Protein AF-A0AAV1JFH7-F1 (afdb_monomer)

Structure (mmCIF, N/CA/C/O backbone):
data_AF-A0AAV1JFH7-F1
#
_entry.id   AF-A0AAV1JFH7-F1
#
loop_
_atom_site.group_PDB
_atom_site.id
_atom_site.type_symbol
_atom_site.label_atom_id
_atom_site.label_alt_id
_atom_site.label_comp_id
_atom_site.label_asym_id
_atom_site.label_entity_id
_atom_site.label_seq_id
_atom_site.pdbx_PDB_ins_code
_atom_site.Cartn_x
_atom_site.Cartn_y
_atom_site.Cartn_z
_atom_site.occupancy
_atom_site.B_iso_or_equiv
_atom_site.auth_seq_id
_atom_site.auth_comp_id
_atom_site.auth_asym_id
_atom_site.auth_atom_id
_atom_site.pdbx_PDB_model_num
ATOM 1 N N . MET A 1 1 ? 11.501 16.362 -55.129 1.00 43.88 1 MET A N 1
ATOM 2 C CA . MET A 1 1 ? 10.762 17.553 -55.607 1.00 43.88 1 MET A CA 1
ATOM 3 C C . MET A 1 1 ? 11.756 18.708 -55.530 1.00 43.88 1 MET A C 1
ATOM 5 O O . MET A 1 1 ? 12.106 19.072 -54.427 1.00 43.88 1 MET A O 1
ATOM 9 N N . SER A 1 2 ? 12.405 19.224 -56.565 1.00 44.47 2 SER A N 1
ATOM 10 C CA . SER A 1 2 ? 12.128 19.231 -57.994 1.00 44.47 2 SER A CA 1
ATOM 11 C C . SER A 1 2 ? 13.454 19.381 -58.742 1.00 44.47 2 SER A C 1
ATOM 13 O O . SER A 1 2 ? 14.332 20.128 -58.319 1.00 44.47 2 SER A O 1
ATOM 15 N N . LEU A 1 3 ? 13.577 18.649 -59.845 1.00 45.66 3 LEU A N 1
ATOM 16 C CA . LEU A 1 3 ? 14.619 18.827 -60.848 1.00 45.66 3 LEU A CA 1
ATOM 17 C C . LEU A 1 3 ? 14.472 20.209 -61.496 1.00 45.66 3 LEU A C 1
ATOM 19 O O . LEU A 1 3 ? 13.364 20.620 -61.850 1.00 45.66 3 LEU A O 1
ATOM 23 N N . LEU A 1 4 ? 15.601 20.892 -61.668 1.00 50.06 4 LEU A N 1
ATOM 24 C CA . LEU A 1 4 ? 15.733 22.087 -62.492 1.00 50.06 4 LEU A CA 1
ATOM 25 C C . LEU A 1 4 ? 15.467 21.717 -63.959 1.00 50.06 4 LEU A C 1
ATOM 27 O O . LEU A 1 4 ? 16.164 20.888 -64.542 1.00 50.06 4 LEU A O 1
ATOM 31 N N . ARG A 1 5 ? 14.432 22.339 -64.529 1.00 45.94 5 ARG A N 1
ATOM 32 C CA . ARG A 1 5 ? 14.169 22.434 -65.968 1.00 45.94 5 ARG A CA 1
ATOM 33 C C . ARG A 1 5 ? 14.734 23.756 -66.485 1.00 45.94 5 ARG A C 1
ATOM 35 O O . ARG A 1 5 ? 14.343 24.814 -66.004 1.00 45.94 5 ARG A O 1
ATOM 42 N N . SER A 1 6 ? 15.541 23.674 -67.530 1.00 43.78 6 SER A N 1
ATOM 43 C CA . SER A 1 6 ? 15.803 24.713 -68.532 1.00 43.78 6 SER A CA 1
ATOM 44 C C . SER A 1 6 ? 16.483 24.013 -69.714 1.00 43.78 6 SER A C 1
ATOM 46 O O . SER A 1 6 ? 17.222 23.059 -69.505 1.00 43.78 6 SER A O 1
ATOM 48 N N . SER A 1 7 ? 16.337 24.375 -70.982 1.00 42.50 7 SER A N 1
ATOM 49 C CA . SER A 1 7 ? 15.216 24.836 -71.809 1.00 42.50 7 SER A CA 1
ATOM 50 C C . SER A 1 7 ? 15.574 24.384 -73.250 1.00 42.50 7 SER A C 1
ATOM 52 O O . SER A 1 7 ? 16.747 24.099 -73.503 1.00 42.50 7 SER A O 1
ATOM 54 N N . PRO A 1 8 ? 14.617 24.266 -74.186 1.00 47.91 8 PRO A N 1
ATOM 55 C CA . PRO A 1 8 ? 14.816 23.600 -75.474 1.00 47.91 8 PRO A CA 1
ATOM 56 C C . PRO A 1 8 ? 15.167 24.559 -76.628 1.00 47.91 8 PRO A C 1
ATOM 58 O O . PRO A 1 8 ? 14.881 25.747 -76.549 1.00 47.91 8 PRO A O 1
ATOM 61 N N . ASN A 1 9 ? 15.703 23.964 -77.704 1.00 40.19 9 ASN A N 1
ATOM 62 C CA . ASN A 1 9 ? 15.574 24.311 -79.131 1.00 40.19 9 ASN A CA 1
ATOM 63 C C . ASN A 1 9 ? 15.734 25.781 -79.576 1.00 40.19 9 ASN A C 1
ATOM 65 O O . ASN A 1 9 ? 14.875 26.610 -79.315 1.00 40.19 9 ASN A O 1
ATOM 69 N N . GLU A 1 10 ? 16.694 26.050 -80.468 1.00 41.19 10 GLU A N 1
ATOM 70 C CA . GLU A 1 10 ? 16.399 26.037 -81.912 1.00 41.19 10 GLU A CA 1
ATOM 71 C C . GLU A 1 10 ? 17.663 26.129 -82.798 1.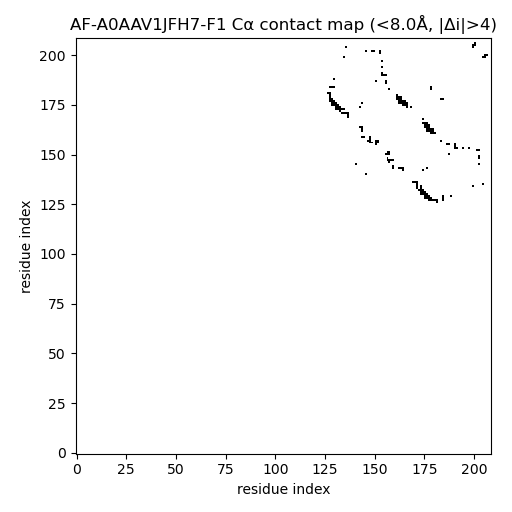00 41.19 10 GLU A C 1
ATOM 73 O O . GLU A 1 10 ? 18.706 26.614 -82.355 1.00 41.19 10 GLU A O 1
ATOM 78 N N . PRO A 1 11 ? 17.582 25.637 -84.051 1.00 49.41 11 PRO A N 1
ATOM 79 C CA . PRO A 1 11 ? 18.703 25.474 -84.967 1.00 49.41 11 PRO A CA 1
ATOM 80 C C . PRO A 1 11 ? 18.835 26.673 -85.911 1.00 49.41 11 PRO A C 1
ATOM 82 O O . PRO A 1 11 ? 17.837 27.217 -86.381 1.00 49.41 11 PRO A O 1
ATOM 85 N N . ARG A 1 12 ? 20.062 27.049 -86.290 1.00 40.78 12 ARG A N 1
ATOM 86 C CA . ARG A 1 12 ? 20.258 27.968 -87.416 1.00 40.78 12 ARG A CA 1
ATOM 87 C C . ARG A 1 12 ? 21.442 27.597 -88.300 1.00 40.78 12 ARG A C 1
ATOM 89 O O . ARG A 1 12 ? 22.591 27.619 -87.883 1.00 40.78 12 ARG A O 1
ATOM 96 N N . SER A 1 13 ? 21.073 27.422 -89.565 1.00 45.16 13 SER A N 1
ATOM 97 C CA . SER A 1 13 ? 21.799 27.850 -90.756 1.00 45.16 13 SER A CA 1
ATOM 98 C C . SER A 1 13 ? 22.892 26.930 -91.288 1.00 45.16 13 SER A C 1
ATOM 100 O O . SER A 1 13 ? 24.089 27.135 -91.122 1.00 45.16 13 SER A O 1
ATOM 102 N N . SER A 1 14 ? 22.398 25.970 -92.060 1.00 42.78 14 SER A N 1
ATOM 103 C CA . SER A 1 14 ? 23.009 25.395 -93.252 1.00 42.78 14 SER A CA 1
ATOM 104 C C . SER A 1 14 ? 23.608 26.429 -94.215 1.00 42.78 14 SER A C 1
ATOM 106 O O . SER A 1 14 ? 22.944 27.396 -94.589 1.00 42.78 14 SER A O 1
ATOM 108 N N . SER A 1 15 ? 24.785 26.116 -94.747 1.00 49.47 15 SER A N 1
ATOM 109 C CA . SER A 1 15 ? 25.219 26.534 -96.084 1.00 49.47 15 SER A CA 1
ATOM 110 C C . SER A 1 15 ? 26.015 25.391 -96.724 1.00 49.47 15 SER A C 1
ATOM 112 O O . SER A 1 15 ? 27.239 25.324 -96.658 1.00 49.47 15 SER A O 1
ATOM 114 N N . GLN A 1 16 ? 25.282 24.446 -97.320 1.00 56.22 16 GLN A N 1
ATOM 115 C CA . GLN A 1 16 ? 25.818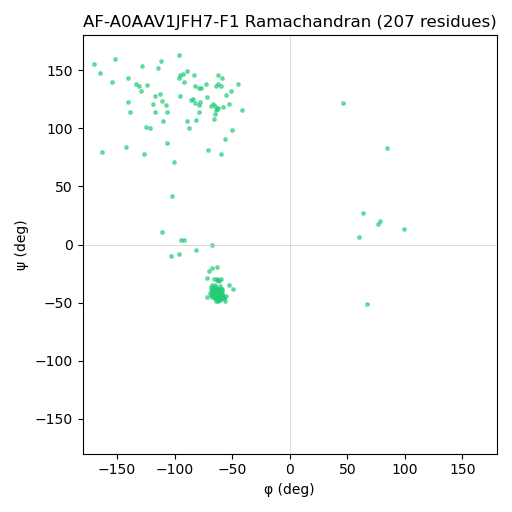 23.541 -98.336 1.00 56.22 16 GLN A CA 1
ATOM 116 C C . GLN A 1 16 ? 25.934 24.304 -99.663 1.00 56.22 16 GLN A C 1
ATOM 118 O O . GLN A 1 16 ? 24.965 24.956 -100.054 1.00 56.22 16 GLN A O 1
ATOM 123 N N . PRO A 1 17 ? 27.051 24.202 -100.397 1.00 58.47 17 PRO A N 1
ATOM 124 C CA . PRO A 1 17 ? 27.055 24.506 -101.818 1.00 58.47 17 PRO A CA 1
ATOM 125 C C . PRO A 1 17 ? 26.468 23.326 -102.611 1.00 58.47 17 PRO A C 1
ATOM 127 O O . PRO A 1 17 ? 26.966 22.201 -102.560 1.00 58.47 17 PRO A O 1
ATOM 130 N N . ASP A 1 18 ? 25.385 23.624 -103.324 1.00 44.72 18 ASP A N 1
ATOM 131 C CA . ASP A 1 18 ? 24.706 22.792 -104.317 1.00 44.72 18 ASP A CA 1
ATOM 132 C C . ASP A 1 18 ? 25.618 22.583 -105.544 1.00 44.72 18 ASP A C 1
ATOM 134 O O . ASP A 1 18 ? 26.065 23.541 -106.175 1.00 44.72 18 ASP A O 1
ATOM 138 N N . LEU A 1 19 ? 25.940 21.323 -105.855 1.00 54.69 19 LEU A N 1
ATOM 139 C CA . LEU A 1 19 ? 26.812 20.900 -106.963 1.00 54.69 19 LEU A CA 1
ATOM 140 C C . LEU A 1 19 ? 25.995 20.366 -108.152 1.00 54.69 19 LEU A C 1
ATOM 142 O O . LEU A 1 19 ? 26.350 19.365 -108.776 1.00 54.69 19 LEU A O 1
ATOM 146 N N . SER A 1 20 ? 24.894 21.032 -108.490 1.00 52.47 20 SER A N 1
ATOM 147 C CA . SER A 1 20 ? 24.079 20.717 -109.665 1.00 52.47 20 SER A CA 1
ATOM 148 C C . SER A 1 20 ? 24.362 21.673 -110.833 1.00 52.47 20 SER A C 1
ATOM 150 O O . SER A 1 20 ? 23.557 22.515 -111.206 1.00 52.47 20 SER A O 1
ATOM 152 N N . THR A 1 21 ? 25.534 21.546 -111.459 1.00 51.28 21 THR A N 1
ATOM 153 C CA . THR A 1 21 ? 25.728 21.880 -112.889 1.00 51.28 21 THR A CA 1
ATOM 154 C C . THR A 1 21 ? 27.021 21.249 -113.395 1.00 51.28 21 THR A C 1
ATOM 156 O O . THR A 1 21 ? 28.081 21.856 -113.521 1.00 51.28 21 THR A O 1
ATOM 159 N N . VAL A 1 22 ? 26.903 19.958 -113.689 1.00 45.12 22 VAL A N 1
ATOM 160 C CA . VAL A 1 22 ? 27.809 19.229 -114.569 1.00 45.12 22 VAL A CA 1
ATOM 161 C C . VAL A 1 22 ? 27.660 19.817 -115.972 1.00 45.12 22 VAL A C 1
ATOM 163 O O . VAL A 1 22 ? 26.627 19.643 -116.612 1.00 45.12 22 VAL A O 1
ATOM 166 N N . LEU A 1 23 ? 28.696 20.489 -116.470 1.00 42.44 23 LEU A N 1
ATOM 167 C CA . LEU A 1 23 ? 28.881 20.708 -117.903 1.00 42.44 23 LEU A CA 1
ATOM 168 C C . LEU A 1 23 ? 30.231 20.114 -118.300 1.00 42.44 23 LEU A C 1
ATOM 170 O O . LEU A 1 23 ? 31.302 20.662 -118.037 1.00 42.44 23 LEU A O 1
ATOM 174 N N . CYS A 1 24 ? 30.120 18.915 -118.872 1.0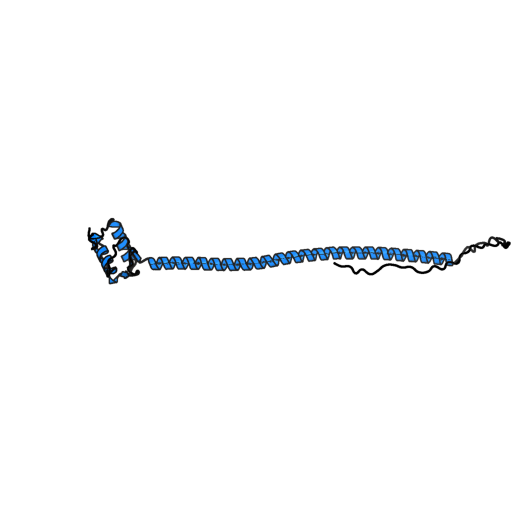0 45.28 24 CYS A N 1
ATOM 175 C CA . CYS A 1 24 ? 31.166 18.088 -119.445 1.00 45.28 24 CYS A CA 1
ATOM 176 C C . CYS A 1 24 ? 32.183 18.897 -120.255 1.00 45.28 24 CYS A C 1
ATOM 178 O O . CYS A 1 24 ? 31.885 19.386 -121.344 1.00 45.28 24 CYS A O 1
ATOM 180 N N . LYS A 1 25 ? 33.430 18.913 -119.781 1.00 48.34 25 LYS A N 1
ATOM 181 C CA . LYS A 1 25 ? 34.596 18.946 -120.663 1.00 48.34 25 LYS A CA 1
ATOM 182 C C . LYS A 1 25 ? 35.380 17.664 -120.436 1.00 48.34 25 LYS A C 1
ATOM 184 O O . LYS A 1 25 ? 35.888 17.421 -119.343 1.00 48.34 25 LYS A O 1
ATOM 189 N N . GLU A 1 26 ? 35.410 16.833 -121.473 1.00 51.12 26 GLU A N 1
ATOM 190 C CA . GLU A 1 26 ? 36.173 15.592 -121.555 1.00 51.12 26 GLU A CA 1
ATOM 191 C C . GLU A 1 26 ? 37.632 15.833 -121.166 1.00 51.12 26 GLU A C 1
ATOM 193 O O . GLU A 1 26 ? 38.462 16.270 -121.962 1.00 51.12 26 GLU A O 1
ATOM 198 N N . SER A 1 27 ? 37.962 15.516 -119.920 1.00 50.12 27 SER A N 1
ATOM 199 C CA . SER A 1 27 ? 39.345 15.324 -119.517 1.00 50.12 27 SER A CA 1
ATOM 200 C C . SER A 1 27 ? 39.674 13.864 -119.784 1.00 50.12 27 SER A C 1
ATOM 202 O O . SER A 1 27 ? 39.296 12.980 -119.018 1.00 50.12 27 SER A O 1
ATOM 204 N N . LYS A 1 28 ? 40.359 13.612 -120.904 1.00 53.81 28 LYS A N 1
ATOM 205 C CA . LYS A 1 28 ? 41.059 12.354 -121.195 1.00 53.81 28 LYS A CA 1
ATOM 206 C C . LYS A 1 28 ? 42.127 12.121 -120.120 1.00 53.81 28 LYS A C 1
ATOM 208 O O . LYS A 1 28 ? 43.309 12.374 -120.333 1.00 53.81 28 LYS A O 1
ATOM 213 N N . ILE A 1 29 ? 41.712 11.665 -118.942 1.00 50.62 29 ILE A N 1
ATOM 214 C CA . ILE A 1 29 ? 42.616 11.228 -117.884 1.00 50.62 29 ILE A CA 1
ATOM 215 C C . ILE A 1 29 ? 42.870 9.748 -118.118 1.00 50.62 29 ILE A C 1
ATOM 217 O O . ILE A 1 29 ? 42.022 8.889 -117.899 1.00 50.62 29 ILE A O 1
ATOM 221 N N . THR A 1 30 ? 44.070 9.463 -118.606 1.00 53.72 30 THR A N 1
ATOM 222 C CA . THR A 1 30 ? 44.586 8.102 -118.691 1.00 53.72 30 THR A CA 1
ATOM 223 C C . THR A 1 30 ? 44.690 7.540 -117.272 1.00 53.72 30 THR A C 1
ATOM 225 O O . THR A 1 30 ? 45.427 8.058 -116.431 1.00 53.72 30 THR A O 1
ATOM 228 N N . THR A 1 31 ? 43.945 6.478 -116.968 1.00 50.66 31 THR A N 1
ATOM 229 C CA . THR A 1 31 ? 44.136 5.712 -115.734 1.00 50.66 31 THR A CA 1
ATOM 230 C C . THR A 1 31 ? 45.447 4.941 -115.849 1.00 50.66 31 THR A C 1
ATOM 232 O O . THR A 1 31 ? 45.478 3.756 -116.185 1.00 50.66 31 THR A O 1
ATOM 235 N N . ARG A 1 32 ? 46.567 5.622 -115.589 1.00 49.84 32 ARG A N 1
ATOM 236 C CA . ARG A 1 32 ? 47.837 4.956 -115.307 1.00 49.84 32 ARG A CA 1
ATOM 237 C C . ARG A 1 32 ? 47.662 4.220 -113.983 1.00 49.84 32 ARG A C 1
ATOM 239 O O . ARG A 1 32 ? 47.596 4.839 -112.924 1.00 49.84 32 ARG A O 1
ATOM 246 N N . LYS A 1 33 ? 47.580 2.892 -114.064 1.00 51.12 33 LYS A N 1
ATOM 247 C CA . LYS A 1 33 ? 47.637 1.960 -112.935 1.00 51.12 33 LYS A CA 1
ATOM 248 C C . LYS A 1 33 ? 48.954 2.218 -112.186 1.00 51.12 33 LYS A C 1
ATOM 250 O O . LYS A 1 33 ? 50.000 1.690 -112.559 1.00 51.12 33 LYS A O 1
ATOM 255 N N . ARG A 1 34 ? 48.940 3.113 -111.191 1.00 51.38 34 ARG A N 1
ATOM 256 C CA . ARG A 1 34 ? 50.080 3.313 -110.290 1.00 51.38 34 ARG A CA 1
ATOM 257 C C . ARG A 1 34 ? 50.272 2.000 -109.539 1.00 51.38 34 ARG A C 1
ATOM 259 O O . ARG A 1 34 ? 49.373 1.563 -108.825 1.00 51.38 34 ARG A O 1
ATOM 266 N N . ARG A 1 35 ? 51.427 1.362 -109.745 1.00 53.25 35 ARG A N 1
ATOM 267 C CA . ARG A 1 35 ? 51.933 0.318 -108.849 1.00 53.25 35 ARG A CA 1
ATOM 268 C C . ARG A 1 35 ? 51.926 0.902 -107.436 1.00 53.25 35 ARG A C 1
ATOM 270 O O . ARG A 1 35 ? 52.533 1.948 -107.215 1.00 53.25 35 ARG A O 1
ATOM 277 N N . LEU A 1 36 ? 51.191 0.252 -106.538 1.00 52.78 36 LEU A N 1
ATOM 278 C CA . LEU A 1 36 ? 51.229 0.519 -105.106 1.00 52.78 36 LEU A CA 1
ATOM 279 C C . LEU A 1 36 ? 52.690 0.395 -104.636 1.00 52.78 36 LEU A C 1
ATOM 281 O O . LEU A 1 36 ? 53.315 -0.624 -104.931 1.00 52.78 36 LEU A O 1
ATOM 285 N N . PRO A 1 37 ? 53.251 1.380 -103.923 1.00 56.00 37 PRO A N 1
ATOM 286 C CA . PRO A 1 37 ? 54.358 1.114 -103.020 1.00 56.00 37 PRO A CA 1
ATOM 287 C C . PRO A 1 37 ? 53.791 0.280 -101.863 1.00 56.00 37 PRO A C 1
ATOM 289 O O . PRO A 1 37 ? 52.876 0.730 -101.172 1.00 56.00 37 PRO A O 1
ATOM 292 N N . ASP A 1 38 ? 54.295 -0.939 -101.672 1.00 55.69 38 ASP A N 1
ATOM 293 C CA . ASP A 1 38 ? 53.818 -1.881 -100.644 1.00 55.69 38 ASP A CA 1
ATOM 294 C C . ASP A 1 38 ? 54.115 -1.442 -99.195 1.00 55.69 38 ASP A C 1
ATOM 296 O O . ASP A 1 38 ? 53.678 -2.094 -98.252 1.00 55.69 38 ASP A O 1
ATOM 300 N N . HIS A 1 39 ? 54.763 -0.292 -98.990 1.00 57.94 39 HIS A N 1
ATOM 301 C CA . HIS A 1 39 ? 54.968 0.307 -97.674 1.00 57.94 39 HIS A CA 1
ATOM 302 C C . HIS A 1 39 ? 54.436 1.741 -97.640 1.00 57.94 39 HIS A C 1
ATOM 304 O O . HIS A 1 39 ? 55.058 2.674 -98.137 1.00 57.94 39 HIS A O 1
ATOM 310 N N . CYS A 1 40 ? 53.251 1.898 -97.053 1.00 58.94 40 CYS A N 1
ATOM 311 C CA . CYS A 1 40 ? 52.647 3.184 -96.724 1.00 58.94 40 CYS A CA 1
ATOM 312 C C . CYS A 1 40 ? 52.660 3.312 -95.196 1.00 58.94 40 CYS A C 1
ATOM 314 O O . CYS A 1 40 ? 51.881 2.626 -94.536 1.00 58.94 40 CYS A O 1
ATOM 316 N N . GLU A 1 41 ? 53.541 4.154 -94.644 1.00 63.88 41 GLU A N 1
ATOM 317 C CA . GLU A 1 41 ? 53.669 4.421 -93.195 1.00 63.88 41 GLU A CA 1
ATOM 318 C C . GLU A 1 41 ? 52.328 4.808 -92.553 1.00 63.88 41 GLU A C 1
ATOM 320 O O . GLU A 1 41 ? 51.994 4.335 -91.471 1.00 63.88 41 GLU A O 1
ATOM 325 N N . CYS A 1 42 ? 51.476 5.527 -93.289 1.00 73.00 42 CYS A N 1
ATOM 326 C CA . CYS A 1 42 ? 50.129 5.892 -92.847 1.00 73.00 42 CYS A CA 1
ATOM 327 C C . CYS A 1 42 ? 49.235 4.671 -92.533 1.00 73.00 42 CYS A C 1
ATOM 329 O O . CYS A 1 42 ? 48.379 4.742 -91.654 1.00 73.00 42 CYS A O 1
ATOM 331 N N . LYS A 1 43 ? 49.430 3.513 -93.189 1.00 78.12 43 LYS A N 1
ATOM 332 C CA . LYS A 1 43 ? 48.691 2.289 -92.820 1.00 78.12 43 LYS A CA 1
ATOM 333 C C . LYS A 1 43 ? 49.121 1.756 -91.454 1.00 78.12 43 LYS A C 1
ATOM 335 O O . LYS A 1 43 ? 48.270 1.245 -90.734 1.00 78.12 43 LYS A O 1
ATOM 340 N N . GLN A 1 44 ? 50.405 1.868 -91.119 1.00 82.69 44 GLN A N 1
ATOM 341 C CA . GLN A 1 44 ? 50.932 1.406 -89.839 1.00 82.69 44 GLN A CA 1
ATOM 342 C C . GLN A 1 44 ? 50.465 2.319 -88.699 1.00 82.69 44 GLN A C 1
ATOM 344 O O . GLN A 1 44 ? 49.907 1.824 -87.729 1.00 82.69 44 GLN A O 1
ATOM 349 N N . GLU A 1 45 ? 50.538 3.640 -88.875 1.00 87.12 45 GLU A N 1
ATOM 350 C CA . GLU A 1 45 ? 50.039 4.615 -87.890 1.00 87.12 45 GLU A CA 1
ATOM 351 C C . GLU A 1 45 ? 48.539 4.443 -87.591 1.00 87.12 45 GLU A C 1
ATOM 353 O O . GLU A 1 45 ? 48.104 4.523 -86.442 1.00 87.12 45 GLU A O 1
ATOM 358 N N . VAL A 1 46 ? 47.723 4.158 -88.614 1.00 85.81 46 VAL A N 1
ATOM 359 C CA . VAL A 1 46 ? 46.284 3.893 -88.434 1.00 85.81 46 VAL A CA 1
ATOM 360 C C . VAL A 1 46 ? 46.037 2.585 -87.674 1.00 85.81 46 VAL A C 1
ATOM 362 O O . VAL A 1 46 ? 45.071 2.501 -86.911 1.00 85.81 46 VAL A O 1
ATOM 365 N N . LEU A 1 47 ? 46.874 1.562 -87.864 1.00 87.31 47 LEU A N 1
ATOM 366 C CA . LEU A 1 47 ? 46.798 0.326 -87.080 1.00 87.31 47 LEU A CA 1
ATOM 367 C C . LEU A 1 47 ? 47.196 0.576 -85.623 1.00 87.31 47 LEU A C 1
ATOM 369 O O . LEU A 1 47 ? 46.478 0.135 -84.728 1.00 87.31 47 LEU A O 1
ATOM 373 N N . ASP A 1 48 ? 48.257 1.343 -85.386 1.00 89.69 48 ASP A N 1
ATOM 374 C CA . ASP A 1 48 ? 48.739 1.672 -84.043 1.00 89.69 48 ASP A CA 1
ATOM 375 C C . ASP A 1 48 ? 47.705 2.506 -83.264 1.00 89.69 48 ASP A C 1
ATOM 377 O O . ASP A 1 48 ? 47.394 2.199 -82.112 1.00 89.69 48 ASP A O 1
ATOM 381 N N . LEU A 1 49 ? 47.059 3.485 -83.910 1.00 91.19 49 LEU A N 1
ATOM 382 C CA . LEU A 1 49 ? 45.947 4.239 -83.317 1.00 91.19 49 LEU A CA 1
ATOM 383 C C . LEU A 1 49 ? 44.752 3.343 -82.973 1.00 91.19 49 LEU A C 1
ATOM 385 O O . LEU A 1 49 ? 44.128 3.514 -81.927 1.00 91.19 49 LEU A O 1
ATOM 389 N N . ARG A 1 50 ? 44.416 2.372 -83.831 1.00 90.81 50 ARG A N 1
ATOM 390 C CA . ARG A 1 50 ? 43.339 1.408 -83.544 1.00 90.81 50 ARG A CA 1
ATOM 391 C C . ARG A 1 50 ? 43.682 0.512 -82.359 1.00 90.81 50 ARG A C 1
ATOM 393 O O . ARG A 1 50 ? 42.794 0.211 -81.560 1.00 90.81 50 ARG A O 1
ATOM 400 N N . LEU A 1 51 ? 44.943 0.103 -82.237 1.00 92.19 51 LEU A N 1
ATOM 401 C CA . LEU A 1 51 ? 45.423 -0.653 -81.085 1.00 92.19 51 LEU A CA 1
ATOM 402 C C . LEU A 1 51 ? 45.323 0.180 -79.803 1.00 92.19 51 LEU A C 1
ATOM 404 O O . LEU A 1 51 ? 44.781 -0.317 -78.817 1.00 92.19 51 LEU A O 1
ATOM 408 N N . GLU A 1 52 ? 45.727 1.453 -79.824 1.00 94.25 52 GLU A N 1
ATOM 409 C CA . GLU A 1 52 ? 45.632 2.317 -78.640 1.00 94.25 52 GLU A CA 1
ATOM 410 C C . GLU A 1 52 ? 44.177 2.635 -78.265 1.00 94.25 52 GLU A C 1
ATOM 412 O O . GLU A 1 52 ? 43.827 2.582 -77.090 1.00 94.25 52 GLU A O 1
ATOM 417 N N . ILE A 1 53 ? 43.287 2.860 -79.241 1.00 93.75 53 ILE A N 1
ATOM 418 C CA . ILE A 1 53 ? 41.840 3.010 -78.989 1.00 93.75 53 ILE A CA 1
ATOM 419 C C . ILE A 1 53 ? 41.276 1.748 -78.331 1.00 93.75 53 ILE A C 1
ATOM 421 O O . ILE A 1 53 ? 40.508 1.840 -77.374 1.00 93.75 53 ILE A O 1
ATOM 425 N N . THR A 1 54 ? 41.678 0.567 -78.805 1.00 92.75 54 THR A N 1
ATOM 426 C CA . THR A 1 54 ? 41.256 -0.708 -78.209 1.00 92.75 54 THR A CA 1
ATOM 427 C C . THR A 1 54 ? 41.772 -0.824 -76.774 1.00 92.75 54 THR A C 1
ATOM 429 O O . THR A 1 54 ? 41.022 -1.198 -75.875 1.00 92.75 54 THR A O 1
ATOM 432 N N . ARG A 1 55 ? 43.027 -0.435 -76.531 1.00 95.00 55 ARG A N 1
ATOM 433 C CA . ARG A 1 55 ? 43.647 -0.418 -75.199 1.00 95.00 55 ARG A CA 1
ATOM 434 C C . ARG A 1 55 ? 42.962 0.563 -74.244 1.00 95.00 55 ARG A C 1
ATOM 436 O O . ARG A 1 55 ? 42.753 0.249 -73.078 1.00 95.00 55 ARG A O 1
ATOM 443 N N . MET A 1 56 ? 42.584 1.742 -74.727 1.00 94.50 56 MET A N 1
ATOM 444 C CA . MET A 1 56 ? 41.821 2.713 -73.945 1.00 94.50 56 MET A CA 1
ATOM 445 C C . MET A 1 56 ? 40.406 2.211 -73.650 1.00 94.50 56 MET A C 1
ATOM 447 O O . MET A 1 56 ? 39.930 2.377 -72.530 1.00 94.50 56 MET A O 1
ATOM 451 N N . SER A 1 57 ? 39.750 1.566 -74.620 1.00 94.25 57 SER A N 1
ATOM 452 C CA . SER A 1 57 ? 38.416 0.984 -74.434 1.00 94.25 57 SER A CA 1
ATOM 453 C C . SER A 1 57 ? 38.420 -0.073 -73.332 1.00 94.25 57 SER A C 1
ATOM 455 O O . SER A 1 57 ? 37.577 -0.029 -72.440 1.00 94.25 57 SER A O 1
ATOM 457 N N . THR A 1 58 ? 39.414 -0.967 -73.322 1.00 94.44 58 THR A N 1
ATOM 458 C CA . THR A 1 58 ? 39.519 -2.000 -72.280 1.00 94.44 58 THR A CA 1
ATOM 459 C C . THR A 1 58 ? 39.813 -1.410 -70.901 1.00 94.44 58 THR A C 1
ATOM 461 O O . THR A 1 58 ? 39.241 -1.862 -69.911 1.00 94.44 58 THR A O 1
ATOM 464 N N . LEU A 1 59 ? 40.642 -0.364 -70.810 1.00 95.69 59 LEU A N 1
ATOM 465 C CA . LEU A 1 59 ? 40.876 0.351 -69.549 1.00 95.69 59 LEU A CA 1
ATOM 466 C C . LEU A 1 59 ? 39.607 1.038 -69.026 1.00 95.69 59 LEU A C 1
ATOM 468 O O . LEU A 1 59 ? 39.346 1.003 -67.824 1.00 95.69 59 LEU A O 1
ATOM 472 N N . LEU A 1 60 ? 38.799 1.635 -69.908 1.00 95.06 60 LEU A N 1
ATOM 473 C CA . LEU A 1 60 ? 37.520 2.241 -69.529 1.00 95.06 60 LEU A CA 1
ATOM 474 C C . LEU A 1 60 ? 36.518 1.190 -69.045 1.00 95.06 60 LEU A C 1
ATOM 476 O O . LEU A 1 60 ? 35.860 1.403 -68.029 1.00 95.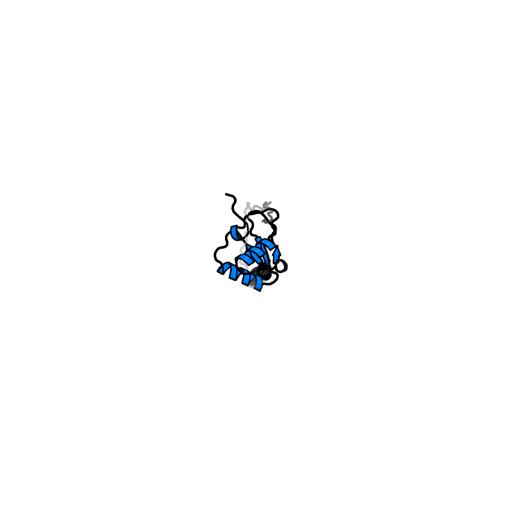06 60 LEU A O 1
ATOM 480 N N . GLU A 1 61 ? 36.435 0.042 -69.716 1.00 94.75 61 GLU A N 1
ATOM 481 C CA . GLU A 1 61 ? 35.593 -1.078 -69.285 1.00 94.75 61 GLU A CA 1
ATOM 482 C C . GLU A 1 61 ? 36.002 -1.594 -67.899 1.00 94.75 61 GLU A C 1
ATOM 484 O O . GLU A 1 61 ? 35.150 -1.769 -67.025 1.00 94.75 61 GLU A O 1
ATOM 489 N N . GLN A 1 62 ? 37.305 -1.761 -67.658 1.00 95.25 62 GLN A N 1
ATOM 490 C CA . GLN A 1 62 ? 37.834 -2.160 -66.351 1.00 95.25 62 GLN A CA 1
ATOM 491 C C . GLN A 1 62 ? 37.556 -1.111 -65.269 1.00 95.25 62 GLN A C 1
ATOM 493 O O . GLN A 1 62 ? 37.181 -1.462 -64.146 1.00 95.25 62 GLN A O 1
ATOM 498 N N . PHE A 1 63 ? 37.701 0.175 -65.595 1.00 96.44 63 PHE A N 1
ATOM 499 C CA . PHE A 1 63 ? 37.406 1.264 -64.670 1.00 96.44 63 PHE A CA 1
ATOM 500 C C . PHE A 1 63 ? 35.923 1.290 -64.288 1.00 96.44 63 PHE A C 1
ATOM 502 O O . PHE A 1 63 ? 35.603 1.376 -63.105 1.00 96.44 63 PHE A O 1
ATOM 509 N N . ILE A 1 64 ? 35.020 1.151 -65.265 1.00 95.50 64 ILE A N 1
ATOM 510 C CA . ILE A 1 64 ? 33.570 1.088 -65.033 1.00 95.50 64 ILE A CA 1
ATOM 511 C C . ILE A 1 64 ? 33.217 -0.128 -64.172 1.00 95.50 64 ILE A C 1
ATOM 513 O O . ILE A 1 64 ? 32.445 0.004 -63.222 1.00 95.50 64 ILE A O 1
ATOM 517 N N . ALA A 1 65 ? 33.795 -1.297 -64.464 1.00 94.94 65 ALA A N 1
ATOM 518 C CA . ALA A 1 65 ? 33.570 -2.508 -63.678 1.00 94.94 65 ALA A CA 1
ATOM 519 C C . ALA A 1 65 ? 34.027 -2.334 -62.220 1.00 94.94 65 ALA A C 1
ATOM 521 O O . ALA A 1 65 ? 33.284 -2.663 -61.294 1.00 94.94 65 ALA A O 1
ATOM 522 N N . THR A 1 66 ? 35.206 -1.743 -62.015 1.00 95.69 66 THR A N 1
ATOM 523 C CA . THR A 1 66 ? 35.751 -1.467 -60.679 1.00 95.69 66 THR A CA 1
ATOM 524 C C . THR A 1 66 ? 34.891 -0.450 -59.926 1.00 95.69 66 THR A C 1
ATOM 526 O O . THR A 1 66 ? 34.533 -0.687 -58.776 1.00 95.69 66 THR A O 1
ATOM 529 N N . GLN A 1 67 ? 34.494 0.646 -60.582 1.00 94.69 67 GLN A N 1
ATOM 530 C CA . GLN A 1 67 ? 33.593 1.659 -60.020 1.00 94.69 67 GLN A CA 1
ATOM 531 C C . GLN A 1 67 ? 32.251 1.060 -59.594 1.00 94.69 67 GLN A C 1
ATOM 533 O O . GLN A 1 67 ? 31.763 1.328 -58.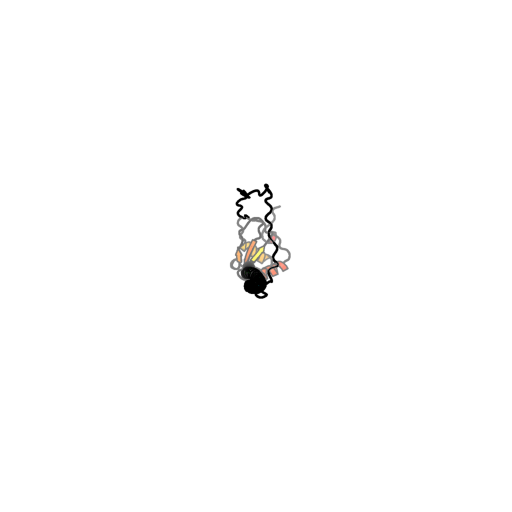494 1.00 94.69 67 GLN A O 1
ATOM 538 N N . LYS A 1 68 ? 31.667 0.204 -60.438 1.00 95.50 68 LYS A N 1
ATOM 539 C CA . LYS A 1 68 ? 30.419 -0.491 -60.120 1.00 95.50 68 LYS A CA 1
ATOM 540 C C . LYS A 1 68 ? 30.577 -1.366 -58.879 1.00 95.50 68 LYS A C 1
ATOM 542 O O . LYS A 1 68 ? 29.777 -1.254 -57.960 1.00 95.50 68 LYS A O 1
ATOM 547 N N . GLN A 1 69 ? 31.649 -2.153 -58.808 1.00 95.88 69 GLN A N 1
ATOM 548 C CA . GLN A 1 69 ? 31.937 -2.974 -57.633 1.00 95.88 69 GLN A CA 1
ATOM 549 C C . GLN A 1 69 ? 32.111 -2.121 -56.368 1.00 95.88 69 GLN A C 1
ATOM 551 O O . GLN A 1 69 ? 31.577 -2.467 -55.315 1.00 95.88 69 GLN A O 1
ATOM 556 N N . THR A 1 70 ? 32.822 -0.992 -56.448 1.00 94.69 70 THR A N 1
ATOM 557 C CA . THR A 1 70 ? 32.961 -0.082 -55.301 1.00 94.69 70 THR A CA 1
ATOM 558 C C . THR A 1 70 ? 31.629 0.525 -54.877 1.00 94.69 70 THR A C 1
ATOM 560 O O . THR A 1 70 ? 31.365 0.620 -53.680 1.00 94.69 70 THR A O 1
ATOM 563 N N . MET A 1 71 ? 30.766 0.873 -55.833 1.00 95.19 71 MET A N 1
ATOM 564 C CA . MET A 1 71 ? 29.434 1.403 -55.553 1.00 95.19 71 MET A CA 1
ATOM 565 C C . MET A 1 71 ? 28.538 0.351 -54.890 1.00 95.19 71 MET A C 1
ATOM 567 O O . MET A 1 71 ? 27.885 0.666 -53.900 1.00 95.19 71 MET A O 1
ATOM 571 N N . ASP A 1 72 ? 28.575 -0.901 -55.351 1.00 95.56 72 ASP A N 1
ATOM 572 C CA . ASP A 1 72 ? 27.819 -2.008 -54.750 1.00 95.56 72 ASP A CA 1
ATOM 573 C C . ASP A 1 72 ? 28.279 -2.284 -53.305 1.00 95.56 72 ASP A C 1
ATOM 575 O O . ASP A 1 72 ? 27.461 -2.439 -52.396 1.00 95.56 72 ASP A O 1
ATOM 579 N N . MET A 1 73 ? 29.594 -2.269 -53.048 1.00 95.56 73 MET A N 1
ATOM 580 C CA . MET A 1 73 ? 30.135 -2.403 -51.687 1.00 95.56 73 MET A CA 1
ATOM 581 C C . MET A 1 73 ? 29.711 -1.244 -50.777 1.00 95.56 73 MET A C 1
ATOM 583 O O . MET A 1 73 ? 29.348 -1.467 -49.617 1.00 95.56 73 MET A O 1
ATOM 587 N N . MET A 1 74 ? 29.727 -0.012 -51.296 1.00 96.06 74 MET A N 1
ATOM 588 C CA . MET A 1 74 ? 29.246 1.160 -50.566 1.00 96.06 74 MET A CA 1
ATOM 589 C C . MET A 1 74 ? 27.752 1.061 -50.259 1.00 96.06 74 MET A C 1
ATOM 591 O O . MET A 1 74 ? 27.351 1.338 -49.132 1.00 96.06 74 MET A O 1
ATOM 595 N N . GLN A 1 75 ? 26.935 0.638 -51.224 1.00 95.56 75 GLN A N 1
ATOM 596 C CA . GLN A 1 75 ? 25.493 0.461 -51.057 1.00 95.56 75 GLN A CA 1
ATOM 597 C C . GLN A 1 75 ? 25.188 -0.517 -49.913 1.00 95.56 75 GLN A C 1
ATOM 599 O O . GLN A 1 75 ? 24.368 -0.217 -49.044 1.00 95.56 75 GLN A O 1
ATOM 604 N N . ASN A 1 76 ? 25.896 -1.648 -49.876 1.00 95.19 76 ASN A N 1
ATOM 605 C CA . ASN A 1 76 ? 25.749 -2.648 -48.819 1.00 95.19 76 ASN A CA 1
ATOM 606 C C . ASN A 1 76 ? 26.168 -2.089 -47.454 1.00 95.19 76 ASN A C 1
ATOM 608 O O . ASN A 1 76 ? 25.413 -2.186 -46.492 1.00 95.19 76 ASN A O 1
ATOM 612 N N . SER A 1 77 ? 27.313 -1.402 -47.387 1.00 96.69 77 SER A N 1
ATOM 613 C CA . SER A 1 77 ? 27.792 -0.784 -46.142 1.00 96.69 77 SER A CA 1
ATOM 614 C C . SER A 1 77 ? 26.821 0.278 -45.606 1.00 96.69 77 SER A C 1
ATOM 616 O O . SER A 1 77 ? 26.585 0.357 -44.403 1.00 96.69 77 SER A O 1
ATOM 618 N N . ILE A 1 78 ?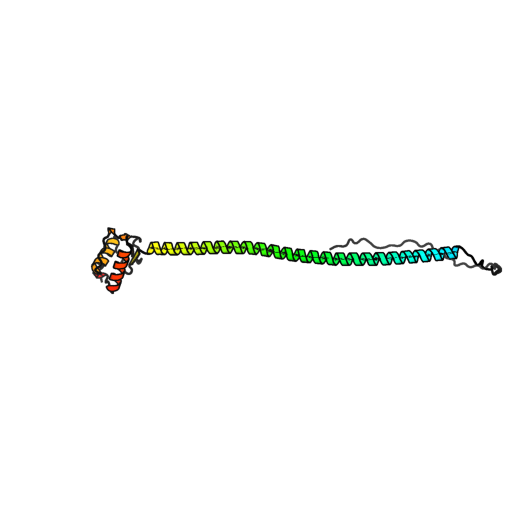 26.220 1.083 -46.489 1.00 95.50 78 ILE A N 1
ATOM 619 C CA . ILE A 1 78 ? 25.197 2.072 -46.115 1.00 95.50 78 ILE A CA 1
ATOM 620 C C . ILE A 1 78 ? 23.948 1.374 -45.566 1.00 95.50 78 ILE A C 1
ATOM 622 O O . ILE A 1 78 ? 23.390 1.823 -44.564 1.00 95.50 78 ILE A O 1
ATOM 626 N N . SER A 1 79 ? 23.520 0.276 -46.193 1.00 95.75 79 SER A N 1
ATOM 627 C CA . SER A 1 79 ? 22.392 -0.527 -45.713 1.00 95.75 79 SER A CA 1
ATOM 628 C C . SER A 1 79 ? 22.659 -1.093 -44.315 1.00 95.75 79 SER A C 1
ATOM 630 O O . SER A 1 79 ? 21.801 -0.995 -43.438 1.00 95.75 79 SER A O 1
ATOM 632 N N . ASP A 1 80 ? 23.858 -1.624 -44.074 1.00 95.56 80 ASP A N 1
ATOM 633 C CA . ASP A 1 80 ? 24.239 -2.178 -42.772 1.00 95.56 80 ASP A CA 1
ATOM 634 C C . ASP A 1 80 ? 24.258 -1.103 -41.678 1.00 95.56 80 ASP A C 1
ATOM 636 O O . ASP A 1 80 ? 23.700 -1.305 -40.598 1.00 95.56 80 ASP A O 1
ATOM 640 N N . ILE A 1 81 ? 24.816 0.076 -41.977 1.00 95.62 81 ILE A N 1
ATOM 641 C CA . ILE A 1 81 ? 24.806 1.227 -41.060 1.00 95.62 81 ILE A CA 1
ATOM 642 C C . ILE A 1 81 ? 23.372 1.676 -40.764 1.00 95.62 81 ILE A C 1
ATOM 644 O O . ILE A 1 81 ? 23.043 1.963 -39.613 1.00 95.62 81 ILE A O 1
ATOM 648 N N . SER A 1 82 ? 22.507 1.730 -41.781 1.00 95.25 82 SER A N 1
ATOM 649 C CA . SER A 1 82 ? 21.099 2.100 -41.606 1.00 95.25 82 SER A CA 1
ATOM 650 C C . SER A 1 82 ? 20.370 1.127 -40.674 1.00 95.25 82 SER A C 1
ATOM 652 O O . SER A 1 82 ? 19.601 1.553 -39.808 1.00 95.25 82 SER A O 1
ATOM 654 N N . ASN A 1 83 ? 20.633 -0.172 -40.817 1.00 94.25 83 ASN A N 1
ATOM 655 C CA . ASN A 1 83 ? 20.052 -1.206 -39.966 1.00 94.25 83 ASN A CA 1
ATOM 656 C C . ASN A 1 83 ? 20.576 -1.123 -38.523 1.00 94.25 83 ASN A C 1
ATOM 658 O O . ASN A 1 83 ? 19.783 -1.171 -37.581 1.00 94.25 83 ASN A O 1
ATOM 662 N N . ASP A 1 84 ? 21.887 -0.945 -38.328 1.00 94.75 84 ASP A N 1
ATOM 663 C CA . ASP A 1 84 ? 22.480 -0.776 -36.992 1.00 94.75 84 ASP A CA 1
ATOM 664 C C . ASP A 1 84 ? 21.936 0.475 -36.286 1.00 94.75 84 ASP A C 1
ATOM 666 O O . ASP A 1 84 ? 21.574 0.423 -35.109 1.00 94.75 84 ASP A O 1
ATOM 670 N N . LEU A 1 85 ? 21.797 1.590 -37.012 1.00 92.38 85 LEU A N 1
ATOM 671 C CA . LEU A 1 85 ? 21.241 2.827 -36.466 1.00 92.38 85 LEU A CA 1
ATOM 672 C C . LEU A 1 85 ? 19.783 2.647 -36.020 1.00 92.38 85 LEU A C 1
ATOM 674 O O . LEU A 1 85 ? 19.424 3.086 -34.926 1.00 92.38 85 LEU A O 1
ATOM 678 N N . SER A 1 86 ? 18.963 1.962 -36.823 1.00 92.38 86 SER A N 1
ATOM 679 C CA . SER A 1 86 ? 17.574 1.656 -36.466 1.00 92.38 86 SER A CA 1
ATOM 680 C C . SER A 1 86 ? 17.493 0.783 -35.209 1.00 92.38 86 SER A C 1
ATOM 682 O O . SER A 1 86 ? 16.773 1.122 -34.268 1.00 92.38 86 SER A O 1
ATOM 684 N N . ASN A 1 87 ? 18.304 -0.274 -35.131 1.00 91.06 87 ASN A N 1
ATOM 685 C CA . ASN A 1 87 ? 18.343 -1.167 -33.972 1.00 91.06 87 ASN A CA 1
ATOM 686 C C . ASN A 1 87 ? 18.813 -0.452 -32.695 1.00 91.06 87 ASN A C 1
ATOM 688 O O . ASN A 1 87 ? 18.243 -0.645 -31.614 1.00 91.06 87 ASN A O 1
ATOM 692 N N . LYS A 1 88 ? 19.834 0.406 -32.800 1.00 88.00 88 LYS A N 1
ATOM 693 C CA . LYS A 1 88 ? 20.321 1.221 -31.678 1.00 88.00 88 LYS A CA 1
ATOM 694 C C . LYS A 1 88 ? 19.273 2.214 -31.198 1.00 88.00 88 LYS A C 1
ATOM 696 O O . LYS A 1 88 ? 19.114 2.379 -29.989 1.00 88.00 88 LYS A O 1
ATOM 701 N N . GLN A 1 89 ? 18.528 2.829 -32.114 1.00 88.69 89 GLN A N 1
ATOM 702 C CA . GLN A 1 89 ? 17.435 3.729 -31.760 1.00 88.69 89 GLN A CA 1
ATOM 703 C C . GLN A 1 89 ? 16.337 2.993 -30.980 1.00 88.69 89 GLN A C 1
ATOM 705 O O . GLN A 1 89 ? 15.943 3.462 -29.912 1.00 88.69 89 GLN A O 1
ATOM 710 N N . SER A 1 90 ? 15.915 1.810 -31.439 1.00 87.19 90 SER A N 1
ATOM 711 C CA . SER A 1 90 ? 14.952 0.967 -30.713 1.00 87.19 90 SER A CA 1
ATOM 712 C C . SER A 1 90 ? 15.475 0.515 -29.346 1.00 87.19 90 SER A C 1
ATOM 714 O O . SER A 1 90 ? 14.738 0.486 -28.363 1.00 87.19 90 SER A O 1
ATOM 716 N N . THR A 1 91 ? 16.766 0.201 -29.244 1.00 87.94 91 THR A N 1
ATOM 717 C CA . THR A 1 91 ? 17.382 -0.175 -27.962 1.00 87.94 91 THR A CA 1
ATOM 718 C C . THR A 1 91 ? 17.377 1.003 -26.985 1.00 87.94 91 THR A C 1
ATOM 720 O O . THR A 1 91 ? 17.035 0.840 -25.815 1.00 87.94 91 THR A O 1
ATOM 723 N N . SER A 1 92 ? 17.687 2.212 -27.461 1.00 89.56 92 SER A N 1
ATOM 724 C CA . SER A 1 92 ? 17.671 3.423 -26.638 1.00 89.56 92 SER A CA 1
ATOM 725 C C . SER A 1 92 ? 16.281 3.732 -26.079 1.00 89.56 92 SER A C 1
ATOM 727 O O . SER A 1 92 ? 16.177 4.144 -24.924 1.00 89.56 92 SER A O 1
ATOM 729 N N . THR A 1 93 ? 15.214 3.539 -26.861 1.00 89.25 93 THR A N 1
ATOM 730 C CA . THR A 1 93 ? 13.841 3.759 -26.377 1.00 89.25 93 THR A CA 1
ATOM 731 C C . THR A 1 93 ? 13.456 2.743 -25.305 1.00 89.25 93 THR A C 1
ATOM 733 O O . THR A 1 93 ? 12.917 3.131 -24.272 1.00 89.25 93 THR A O 1
ATOM 736 N N . LEU A 1 94 ? 13.821 1.469 -25.486 1.00 90.88 94 LEU A N 1
ATOM 737 C CA . LEU A 1 94 ? 13.563 0.416 -24.497 1.00 90.88 94 LEU A CA 1
ATOM 738 C C . LEU A 1 94 ? 14.288 0.666 -23.167 1.00 90.88 94 LEU A C 1
ATOM 740 O O . LEU A 1 94 ? 13.711 0.450 -22.103 1.00 90.88 94 LEU A O 1
ATOM 744 N N . VAL A 1 95 ? 15.530 1.161 -23.204 1.00 92.94 95 VAL A N 1
ATOM 745 C CA . VAL A 1 95 ? 16.289 1.505 -21.987 1.00 92.94 95 VAL A CA 1
ATOM 746 C C . VAL A 1 95 ? 15.610 2.636 -21.209 1.00 92.94 95 VAL A C 1
ATOM 748 O O . VAL A 1 95 ? 15.521 2.577 -19.980 1.00 92.94 95 VAL A O 1
ATOM 751 N N . LEU A 1 96 ? 15.091 3.652 -21.905 1.00 91.62 96 LEU A N 1
ATOM 752 C CA . LEU A 1 96 ? 14.348 4.742 -21.267 1.00 91.62 96 LEU A CA 1
ATOM 753 C C . LEU A 1 96 ? 13.045 4.238 -20.634 1.00 91.62 96 LEU A C 1
ATOM 755 O O . LEU A 1 96 ? 12.773 4.543 -19.471 1.00 91.62 96 LEU A O 1
ATOM 759 N N . GLU A 1 97 ? 12.272 3.425 -21.357 1.00 93.12 97 GLU A N 1
ATOM 760 C CA . GLU A 1 97 ? 11.044 2.813 -20.834 1.00 93.12 97 GLU A CA 1
ATOM 761 C C . GLU A 1 97 ? 11.320 1.941 -19.604 1.00 93.12 97 GLU A C 1
ATOM 763 O O . GLU A 1 97 ? 10.606 2.033 -18.602 1.00 93.12 97 GLU A O 1
ATOM 768 N N . GLN A 1 98 ? 12.396 1.151 -19.628 1.00 93.50 98 GLN A N 1
ATOM 769 C CA . GLN A 1 98 ? 12.813 0.335 -18.490 1.00 93.50 98 GLN A CA 1
ATOM 770 C C . GLN A 1 98 ? 13.118 1.191 -17.252 1.00 93.50 98 GLN A C 1
ATOM 772 O O . GLN A 1 98 ? 12.697 0.839 -16.147 1.00 93.50 98 GLN A O 1
ATOM 777 N N . GLY A 1 99 ? 13.799 2.329 -17.421 1.00 93.75 99 GLY A N 1
ATOM 778 C CA . GLY A 1 99 ? 14.083 3.264 -16.327 1.00 93.75 99 GLY A CA 1
ATOM 779 C C . GLY A 1 99 ? 12.816 3.871 -15.713 1.00 93.75 99 GLY A C 1
ATOM 780 O O . GLY A 1 99 ? 12.685 3.957 -14.485 1.00 93.75 99 GLY A O 1
ATOM 781 N N . VAL A 1 100 ? 11.842 4.229 -16.556 1.00 95.25 100 VAL A N 1
ATOM 782 C CA . VAL A 1 100 ? 10.533 4.727 -16.106 1.00 95.25 100 VAL A CA 1
ATOM 783 C C . VAL A 1 100 ? 9.780 3.646 -15.328 1.00 95.25 100 VAL A C 1
ATOM 785 O O . VAL A 1 100 ? 9.328 3.900 -14.210 1.00 95.25 100 VAL A O 1
ATOM 788 N N . LEU A 1 101 ? 9.698 2.423 -15.860 1.00 95.38 101 LEU A N 1
ATOM 789 C CA . LEU A 1 101 ? 9.027 1.302 -15.194 1.00 95.38 101 LEU A CA 1
ATOM 790 C C . LEU A 1 101 ? 9.678 0.957 -13.851 1.00 95.38 101 LEU A C 1
ATOM 792 O O . LEU A 1 101 ? 8.980 0.709 -12.866 1.00 95.38 101 LEU A O 1
ATOM 796 N N . GLN A 1 102 ? 11.009 0.981 -13.773 1.00 95.75 102 GLN A N 1
ATOM 797 C CA . GLN A 1 102 ? 11.726 0.727 -12.526 1.00 95.75 102 GLN A CA 1
ATOM 798 C C . GLN A 1 102 ? 11.398 1.784 -11.464 1.00 95.75 102 GLN A C 1
ATOM 800 O O . GLN A 1 102 ? 11.151 1.436 -10.306 1.00 95.75 102 GLN A O 1
ATOM 805 N N . THR A 1 103 ? 11.319 3.054 -11.864 1.00 95.19 103 THR A N 1
ATOM 806 C CA . THR A 1 103 ? 10.923 4.158 -10.977 1.00 95.19 103 THR A CA 1
ATOM 807 C C . THR A 1 103 ? 9.490 3.970 -10.473 1.00 95.19 103 THR A C 1
ATOM 809 O O . THR A 1 103 ? 9.255 3.981 -9.262 1.00 95.19 103 THR A O 1
ATOM 812 N N . GLN A 1 104 ? 8.548 3.675 -11.374 1.00 96.06 104 GLN A N 1
ATOM 813 C CA . GLN A 1 104 ? 7.147 3.415 -11.024 1.00 96.06 104 GLN A CA 1
ATOM 814 C C . GLN A 1 104 ? 6.988 2.220 -10.071 1.00 96.06 104 GLN A C 1
ATOM 816 O O . GLN A 1 104 ? 6.172 2.258 -9.149 1.00 96.06 104 GLN A O 1
ATOM 821 N N . LEU A 1 105 ? 7.773 1.151 -10.248 1.00 95.81 105 LEU A N 1
ATOM 822 C CA . LEU A 1 105 ? 7.754 -0.004 -9.347 1.00 95.81 105 LEU A CA 1
ATOM 823 C C . LEU A 1 105 ? 8.248 0.352 -7.942 1.00 95.81 105 LEU A C 1
ATOM 825 O O . LEU A 1 105 ? 7.669 -0.108 -6.954 1.00 95.81 105 LEU A O 1
ATOM 829 N N . VAL A 1 106 ? 9.301 1.165 -7.835 1.00 96.88 106 VAL A N 1
ATOM 830 C CA . VAL A 1 106 ? 9.815 1.636 -6.542 1.00 96.88 106 VAL A CA 1
ATOM 831 C C . VAL A 1 106 ? 8.776 2.501 -5.831 1.00 96.88 106 VAL A C 1
ATOM 833 O O . VAL A 1 106 ? 8.524 2.292 -4.643 1.00 96.88 106 VAL A O 1
ATOM 836 N N . GLU A 1 107 ? 8.134 3.428 -6.539 1.00 96.38 107 GLU A N 1
ATOM 837 C CA . GLU A 1 107 ? 7.063 4.260 -5.982 1.00 96.38 107 GLU A CA 1
ATOM 838 C C . GLU A 1 107 ? 5.854 3.431 -5.552 1.00 96.38 107 GLU A C 1
ATOM 840 O O . GLU A 1 107 ? 5.379 3.575 -4.425 1.00 96.38 107 GLU A O 1
ATOM 845 N N . ARG A 1 108 ? 5.409 2.481 -6.383 1.00 95.94 108 ARG A N 1
ATOM 846 C CA . ARG A 1 108 ? 4.299 1.582 -6.039 1.00 95.94 108 ARG A CA 1
ATOM 847 C C . ARG A 1 108 ? 4.595 0.782 -4.768 1.00 95.94 108 ARG A C 1
ATOM 849 O O . ARG A 1 108 ? 3.722 0.655 -3.911 1.00 95.94 108 ARG A O 1
ATOM 856 N N . ARG A 1 109 ? 5.821 0.269 -4.609 1.00 96.19 109 ARG A N 1
ATOM 857 C CA . ARG A 1 109 ? 6.238 -0.434 -3.381 1.00 96.19 109 ARG A CA 1
ATOM 858 C C . ARG A 1 109 ? 6.210 0.484 -2.161 1.00 96.19 109 ARG A C 1
ATOM 860 O O . ARG A 1 109 ? 5.738 0.064 -1.108 1.00 96.19 109 ARG A O 1
ATOM 867 N N . LYS A 1 110 ? 6.683 1.728 -2.294 1.00 97.06 110 LYS A N 1
ATOM 868 C CA . LYS A 1 110 ? 6.623 2.723 -1.211 1.00 97.06 110 LYS A CA 1
ATOM 869 C C . LYS A 1 110 ? 5.179 3.019 -0.811 1.00 97.06 110 LYS A C 1
ATOM 871 O O . LYS A 1 110 ? 4.882 2.984 0.378 1.00 97.06 110 LYS A O 1
ATOM 876 N N . ASN A 1 111 ? 4.289 3.234 -1.777 1.00 96.25 111 ASN A N 1
ATOM 877 C CA . ASN A 1 111 ? 2.876 3.500 -1.507 1.00 96.25 111 ASN A CA 1
ATOM 878 C C . ASN A 1 111 ? 2.208 2.318 -0.803 1.00 96.25 111 ASN A C 1
ATOM 880 O O . ASN A 1 111 ? 1.619 2.502 0.255 1.00 96.25 111 ASN A O 1
ATOM 884 N N . SER A 1 112 ? 2.404 1.096 -1.305 1.00 96.94 112 SER A N 1
ATOM 885 C CA . SER A 1 112 ? 1.874 -0.116 -0.666 1.00 96.94 112 SER A CA 1
ATOM 886 C C . SER A 1 112 ? 2.380 -0.293 0.777 1.00 96.94 112 SER A C 1
ATOM 888 O O . SER A 1 112 ? 1.624 -0.665 1.680 1.00 96.94 112 SER A O 1
ATOM 890 N N . HIS A 1 113 ? 3.650 0.032 1.033 1.00 96.50 113 HIS A N 1
ATOM 891 C CA . HIS A 1 113 ? 4.217 0.018 2.384 1.00 96.50 113 HIS A CA 1
ATOM 892 C C . HIS A 1 113 ? 3.594 1.079 3.297 1.00 96.50 113 HIS A C 1
ATOM 894 O O . HIS A 1 113 ? 3.295 0.802 4.459 1.00 96.50 113 HIS A O 1
ATOM 900 N N . LEU A 1 114 ? 3.380 2.293 2.784 1.00 96.94 114 LEU A N 1
ATOM 901 C CA . LEU A 1 114 ? 2.733 3.377 3.526 1.00 96.94 114 LEU A CA 1
ATOM 902 C C . LEU A 1 114 ? 1.270 3.055 3.838 1.00 96.94 114 LEU A C 1
ATOM 904 O O . LEU A 1 114 ? 0.845 3.250 4.973 1.00 96.94 114 LEU A O 1
ATOM 908 N N . GLU A 1 115 ? 0.528 2.496 2.885 1.00 97.56 115 GLU A N 1
ATOM 909 C CA . GLU A 1 115 ? -0.844 2.021 3.090 1.00 97.56 115 GLU A CA 1
ATOM 910 C C . GLU A 1 115 ? -0.907 0.956 4.187 1.00 97.56 115 GLU A C 1
ATOM 912 O O . GLU A 1 115 ? -1.751 1.023 5.081 1.00 97.56 115 GLU A O 1
ATOM 917 N N . THR A 1 116 ? 0.035 0.009 4.175 1.00 97.12 116 THR A N 1
ATOM 918 C CA . THR A 1 116 ? 0.129 -1.024 5.213 1.00 97.12 116 THR A CA 1
ATOM 919 C C . THR A 1 116 ? 0.387 -0.402 6.584 1.00 97.12 116 THR A C 1
ATOM 921 O O . THR A 1 116 ? -0.298 -0.735 7.551 1.00 97.12 116 THR A O 1
ATOM 924 N N . LYS A 1 117 ? 1.335 0.539 6.680 1.00 96.88 117 LYS A N 1
ATOM 925 C CA . LYS A 1 117 ? 1.627 1.260 7.928 1.00 96.88 117 LYS A CA 1
ATOM 926 C C . LYS A 1 117 ? 0.427 2.052 8.437 1.00 96.88 117 LYS A C 1
ATOM 928 O O . LYS A 1 117 ? 0.130 1.973 9.625 1.00 96.88 117 LYS A O 1
ATOM 933 N N . LEU A 1 118 ? -0.270 2.766 7.553 1.00 96.06 118 LEU A N 1
ATOM 934 C CA . LEU A 1 118 ? -1.483 3.507 7.899 1.00 96.06 118 LEU A CA 1
ATOM 935 C C . LEU A 1 118 ? -2.574 2.572 8.416 1.00 96.06 118 LEU A C 1
ATOM 937 O O . LEU A 1 118 ? -3.184 2.855 9.441 1.00 96.06 118 LEU A O 1
ATOM 941 N N . ASN A 1 119 ? -2.783 1.428 7.765 1.00 95.94 119 ASN A N 1
ATOM 942 C CA . ASN A 1 119 ? -3.766 0.449 8.217 1.00 95.94 119 ASN A CA 1
ATOM 943 C C . ASN A 1 119 ? -3.414 -0.113 9.604 1.00 95.94 119 ASN A C 1
ATOM 945 O O . ASN A 1 119 ? -4.274 -0.168 10.480 1.00 95.94 119 ASN A O 1
ATOM 949 N N . VAL A 1 120 ? -2.147 -0.473 9.836 1.00 95.75 120 VAL A N 1
ATOM 950 C CA . VAL A 1 120 ? -1.680 -0.929 11.156 1.00 95.75 120 VAL A CA 1
ATOM 951 C C . VAL A 1 120 ? -1.888 0.159 12.207 1.00 95.75 120 VAL A C 1
ATOM 953 O O . VAL A 1 120 ? -2.426 -0.122 13.274 1.00 95.75 120 VAL A O 1
ATOM 956 N N . GLN A 1 121 ? -1.532 1.406 11.903 1.00 93.00 121 GLN A N 1
ATOM 957 C CA . GLN A 1 121 ? -1.735 2.530 12.812 1.00 93.00 121 GLN A CA 1
ATOM 958 C C . GLN A 1 121 ? -3.221 2.727 13.143 1.00 93.00 121 GLN A C 1
ATOM 960 O O . GLN A 1 121 ? -3.586 2.771 14.313 1.00 93.00 121 GLN A O 1
ATOM 965 N N . HIS A 1 122 ? -4.099 2.728 12.138 1.00 90.94 122 HIS A N 1
ATOM 966 C CA . HIS A 1 122 ? -5.543 2.856 12.344 1.00 90.94 122 HIS A CA 1
ATOM 967 C C . HIS A 1 122 ? -6.116 1.709 13.190 1.00 90.94 122 HIS A C 1
ATOM 969 O O . HIS A 1 122 ? -7.046 1.917 13.972 1.00 90.94 122 HIS A O 1
ATOM 975 N N . GLN A 1 123 ? -5.584 0.493 13.040 1.00 90.56 123 GLN A N 1
ATOM 976 C CA . GLN A 1 123 ? -5.965 -0.642 13.880 1.00 90.56 123 GLN A CA 1
ATOM 977 C C . GLN A 1 123 ? -5.512 -0.447 15.327 1.00 90.56 123 GLN A C 1
ATOM 979 O O . GLN A 1 123 ? -6.303 -0.692 16.238 1.00 90.56 123 GLN A O 1
ATOM 984 N N . LEU A 1 124 ? -4.282 0.028 15.545 1.00 88.00 124 LEU A N 1
ATOM 985 C CA . LEU A 1 124 ? -3.747 0.314 16.878 1.00 88.00 124 LEU A CA 1
ATOM 986 C C . LEU A 1 124 ? -4.545 1.419 17.583 1.00 88.00 124 LEU A C 1
ATOM 988 O O . LEU A 1 124 ? -4.934 1.234 18.736 1.00 88.00 124 LEU A O 1
ATOM 992 N N . ASP A 1 125 ? -4.886 2.494 16.871 1.00 86.06 125 ASP A N 1
ATOM 993 C CA . ASP A 1 125 ? -5.673 3.618 17.399 1.00 86.06 125 ASP A CA 1
ATOM 994 C C . ASP A 1 125 ? -7.081 3.189 17.844 1.00 86.06 125 ASP A C 1
ATOM 996 O O . ASP A 1 125 ? -7.664 3.751 18.773 1.00 86.06 125 ASP A O 1
ATOM 1000 N N . ARG A 1 126 ? -7.645 2.161 17.198 1.00 87.88 126 ARG A N 1
ATOM 1001 C CA . ARG A 1 126 ? -8.979 1.616 17.508 1.00 87.88 126 ARG A CA 1
ATOM 1002 C C . ARG A 1 126 ? -8.943 0.410 18.441 1.00 87.88 126 ARG A C 1
ATOM 1004 O O . ARG A 1 126 ? -9.994 -0.033 18.901 1.00 87.88 126 ARG A O 1
ATOM 1011 N N . MET A 1 127 ? -7.764 -0.126 18.746 1.00 91.00 127 MET A N 1
ATOM 1012 C CA . MET A 1 127 ? -7.599 -1.395 19.459 1.00 91.00 127 MET A CA 1
ATOM 1013 C C . MET A 1 127 ? -8.228 -1.371 20.858 1.00 91.00 127 MET A C 1
ATOM 1015 O O . MET A 1 127 ? -8.862 -2.347 21.284 1.00 91.00 127 MET A O 1
ATOM 1019 N N . ASN A 1 128 ? -8.101 -0.227 21.533 1.00 92.75 128 ASN A N 1
ATOM 1020 C CA . ASN A 1 128 ? -8.612 0.004 22.882 1.00 92.75 128 ASN A CA 1
ATOM 1021 C C . ASN A 1 128 ? -10.004 0.646 22.908 1.00 92.75 128 ASN A C 1
ATOM 1023 O O . ASN A 1 128 ? -10.506 0.949 23.989 1.00 92.75 128 ASN A O 1
ATOM 1027 N N . ASN A 1 129 ? -10.628 0.845 21.748 1.00 93.94 129 ASN A N 1
ATOM 1028 C CA . ASN A 1 129 ? -11.937 1.472 21.657 1.00 93.94 129 ASN A CA 1
ATOM 1029 C C . ASN A 1 129 ? -13.044 0.415 21.662 1.00 93.94 129 ASN A C 1
ATOM 1031 O O . ASN A 1 129 ? -12.883 -0.694 21.138 1.00 93.94 129 ASN A O 1
ATOM 1035 N N . ILE A 1 130 ? -14.181 0.779 22.244 1.00 93.62 130 ILE A N 1
ATOM 1036 C CA . ILE A 1 130 ? -15.457 0.087 22.079 1.00 93.62 130 ILE A CA 1
ATOM 1037 C C . ILE A 1 130 ? -16.441 1.003 21.365 1.00 93.62 130 ILE A C 1
ATOM 1039 O O . ILE A 1 130 ? -16.365 2.227 21.476 1.00 93.62 130 ILE A O 1
ATOM 1043 N N . GLU A 1 131 ? -17.367 0.384 20.646 1.00 92.62 131 GLU A N 1
ATOM 1044 C CA . GLU A 1 131 ? -18.452 1.056 19.950 1.00 92.62 131 GLU A CA 1
ATOM 1045 C C . GLU A 1 131 ? -19.774 0.551 20.527 1.00 92.62 131 GLU A C 1
ATOM 1047 O O . GLU A 1 131 ? -20.042 -0.652 20.502 1.00 92.62 131 GLU A O 1
ATOM 1052 N N . ILE A 1 132 ? -20.588 1.461 21.058 1.00 90.69 132 ILE A N 1
ATOM 1053 C CA . ILE A 1 132 ? -21.902 1.144 21.619 1.00 90.69 132 ILE A CA 1
ATOM 1054 C C . ILE A 1 132 ? -22.966 1.743 20.703 1.00 90.69 132 ILE A C 1
ATOM 1056 O O . ILE A 1 132 ? -22.960 2.943 20.421 1.00 90.69 132 ILE A O 1
ATOM 1060 N N . LYS A 1 133 ? -23.872 0.890 20.222 1.00 90.56 133 LYS A N 1
ATOM 1061 C CA . LYS A 1 133 ? -24.962 1.236 19.300 1.00 90.56 133 LYS A CA 1
ATOM 1062 C C . LYS A 1 133 ? -26.313 1.107 19.995 1.00 90.56 133 LYS A C 1
ATOM 1064 O O . LYS A 1 133 ? -26.438 0.355 20.954 1.00 90.56 133 LYS A O 1
ATOM 1069 N N . GLY A 1 134 ? -27.319 1.803 19.465 1.00 86.19 134 GLY A N 1
ATOM 1070 C CA . GLY A 1 134 ? -28.707 1.668 19.921 1.00 86.19 134 GLY A CA 1
ATOM 1071 C C . GLY A 1 134 ? -29.023 2.379 21.239 1.00 86.19 134 GLY A C 1
ATOM 1072 O O . GLY A 1 134 ? -30.028 2.064 21.861 1.00 86.19 134 GLY A O 1
ATOM 1073 N N . ILE A 1 135 ? -28.185 3.328 21.664 1.00 86.25 135 ILE A N 1
ATOM 1074 C CA . ILE A 1 135 ? -28.454 4.159 22.840 1.00 86.25 135 ILE A CA 1
ATOM 1075 C C . ILE A 1 135 ? -29.345 5.341 22.425 1.00 86.25 135 ILE A C 1
ATOM 1077 O O . ILE A 1 135 ? -28.968 6.069 21.500 1.00 86.25 135 ILE A O 1
ATOM 1081 N N . PRO A 1 136 ? -30.508 5.547 23.073 1.00 85.44 136 PRO A N 1
ATOM 1082 C CA . PRO A 1 136 ? -31.347 6.714 22.833 1.00 85.44 136 PRO A CA 1
ATOM 1083 C C . PRO A 1 136 ? -30.601 8.017 23.111 1.00 85.44 136 PRO A C 1
ATOM 1085 O O . PRO A 1 136 ? -29.813 8.125 24.047 1.00 85.44 136 PRO A O 1
ATOM 1088 N N . ALA A 1 137 ? -30.872 9.036 22.304 1.00 78.88 137 ALA A N 1
ATOM 1089 C CA . ALA A 1 137 ? -30.185 10.302 22.440 1.00 78.88 137 ALA A CA 1
ATOM 1090 C C . ALA A 1 137 ? -30.772 11.144 23.595 1.00 78.88 137 ALA A C 1
ATOM 1092 O O . ALA A 1 137 ? -31.891 11.641 23.490 1.00 78.88 137 ALA A O 1
ATOM 1093 N N . LYS A 1 138 ? -30.003 11.383 24.670 1.00 79.38 138 LYS A N 1
ATOM 1094 C CA . LYS A 1 138 ? -30.336 12.360 25.720 1.00 79.38 138 LYS A CA 1
ATOM 1095 C C . LYS A 1 138 ? -29.367 13.549 25.730 1.00 79.38 138 LYS A C 1
ATOM 1097 O O . LYS A 1 138 ? -28.150 13.385 25.763 1.00 79.38 138 LYS A O 1
ATOM 1102 N N . LYS A 1 139 ? -29.907 14.775 25.720 1.00 74.75 139 LYS A N 1
ATOM 1103 C CA . LYS A 1 139 ? -29.098 16.002 25.841 1.00 74.75 139 LYS A CA 1
ATOM 1104 C C . LYS A 1 139 ? -28.381 16.029 27.197 1.00 74.75 139 LYS A C 1
ATOM 1106 O O . LYS A 1 139 ? -28.987 15.711 28.217 1.00 74.75 139 LYS A O 1
ATOM 1111 N N . SER A 1 140 ? -27.114 16.447 27.186 1.00 77.50 140 SER A N 1
ATOM 1112 C CA . SER A 1 140 ? -26.263 16.592 28.380 1.00 77.50 140 SER A CA 1
ATOM 1113 C C . SER A 1 140 ? -25.967 15.289 29.136 1.00 77.50 140 SER A C 1
ATOM 1115 O O . SER A 1 140 ? -25.719 15.318 30.339 1.00 77.50 140 SER A O 1
ATOM 1117 N N . GLU A 1 141 ? -25.981 14.143 28.454 1.00 80.31 141 GLU A N 1
ATOM 1118 C CA . GLU A 1 141 ? -25.574 12.876 29.060 1.00 80.31 141 GLU A CA 1
ATOM 1119 C C . GLU A 1 141 ? -24.047 12.727 29.120 1.00 80.31 141 GLU A C 1
ATOM 1121 O O . GLU A 1 141 ? -23.335 12.964 28.141 1.00 80.31 141 GLU A O 1
ATOM 1126 N N . ASN A 1 142 ? -23.542 12.278 30.271 1.00 87.44 142 ASN A N 1
ATOM 1127 C CA . ASN A 1 142 ? -22.151 11.878 30.420 1.00 87.44 142 ASN A CA 1
ATOM 1128 C C . ASN A 1 142 ? -21.959 10.444 29.898 1.00 87.44 142 ASN A C 1
ATOM 1130 O O . ASN A 1 142 ? -22.356 9.470 30.543 1.00 87.44 142 ASN A O 1
ATOM 1134 N N . LEU A 1 143 ? -21.318 10.308 28.733 1.00 87.12 143 LEU A N 1
ATOM 1135 C CA . LEU A 1 143 ? -21.124 9.008 28.083 1.00 87.12 143 LEU A CA 1
ATOM 1136 C C . LEU A 1 143 ? -20.218 8.076 28.898 1.00 87.12 143 LEU A C 1
ATOM 1138 O O . LEU A 1 143 ? -20.386 6.862 28.850 1.00 87.12 143 LEU A O 1
ATOM 1142 N N . ILE A 1 144 ? -19.278 8.627 29.668 1.00 91.31 144 ILE A N 1
ATOM 1143 C CA . ILE A 1 144 ? -18.375 7.836 30.511 1.00 91.31 144 ILE A CA 1
ATOM 1144 C C . ILE A 1 144 ? -19.157 7.197 31.666 1.00 91.31 144 ILE A C 1
ATOM 1146 O O . ILE A 1 144 ? -18.965 6.019 31.966 1.00 91.31 144 ILE A O 1
ATOM 1150 N N . GLU A 1 145 ? -20.070 7.949 32.282 1.00 90.69 145 GLU A N 1
ATOM 1151 C CA . GLU A 1 145 ? -20.956 7.425 33.328 1.00 90.69 145 GLU A CA 1
ATOM 1152 C C . GLU A 1 145 ? -21.935 6.390 32.776 1.00 90.69 145 GLU A C 1
ATOM 1154 O O . GLU A 1 145 ? -22.178 5.377 33.426 1.00 90.69 145 GLU A O 1
ATOM 1159 N N . LEU A 1 146 ? -22.457 6.593 31.562 1.00 90.31 146 LEU A N 1
ATOM 1160 C CA . LEU A 1 146 ? -23.298 5.597 30.903 1.00 90.31 146 LEU A CA 1
ATOM 1161 C C . LEU A 1 146 ? -22.552 4.266 30.721 1.00 90.31 146 LEU A C 1
ATOM 1163 O O . LEU A 1 146 ? -23.096 3.214 31.050 1.00 90.31 146 LEU A O 1
ATOM 1167 N N . VAL A 1 147 ? -21.302 4.292 30.245 1.00 92.69 147 VAL A N 1
ATOM 1168 C CA . VAL A 1 147 ? -20.499 3.064 30.107 1.00 92.69 147 VAL A CA 1
ATOM 1169 C C . VAL A 1 147 ? -20.190 2.429 31.462 1.00 92.69 147 VAL A C 1
ATOM 1171 O O . VAL A 1 147 ? -20.206 1.202 31.567 1.00 92.69 147 VAL A O 1
ATOM 1174 N N . ALA A 1 148 ? -19.981 3.229 32.511 1.00 93.75 148 ALA A N 1
ATOM 1175 C CA . ALA A 1 148 ? -19.835 2.711 33.869 1.00 93.75 148 ALA A CA 1
ATOM 1176 C C . ALA A 1 148 ? -21.102 1.973 34.341 1.00 93.75 148 ALA A C 1
ATOM 1178 O O . ALA A 1 148 ? -20.991 0.836 34.798 1.00 93.75 148 ALA A O 1
ATOM 1179 N N . ARG A 1 149 ? -22.297 2.549 34.124 1.00 92.31 149 ARG A N 1
ATOM 1180 C CA . ARG A 1 149 ? -23.587 1.891 34.417 1.00 92.31 149 ARG A CA 1
ATOM 1181 C C . ARG A 1 149 ? -23.762 0.590 33.637 1.00 92.31 149 ARG A C 1
ATOM 1183 O O . ARG A 1 149 ? -24.174 -0.416 34.205 1.00 92.31 149 ARG A O 1
ATOM 1190 N N . ILE A 1 150 ? -23.414 0.581 32.346 1.00 93.75 150 ILE A N 1
ATOM 1191 C CA . ILE A 1 150 ? -23.429 -0.649 31.538 1.00 93.75 150 ILE A CA 1
ATOM 1192 C C . ILE A 1 150 ? -22.524 -1.703 32.179 1.00 93.75 150 ILE A C 1
ATOM 1194 O O . ILE A 1 150 ? -22.936 -2.850 32.321 1.00 93.75 150 ILE A O 1
ATOM 1198 N N . GLY A 1 151 ? -21.316 -1.308 32.592 1.00 94.81 151 GLY A N 1
ATOM 1199 C CA . GLY A 1 151 ? -20.366 -2.169 33.293 1.00 94.81 151 GLY A CA 1
ATOM 1200 C C . GLY A 1 151 ? -20.949 -2.794 34.559 1.00 94.81 151 GLY A C 1
ATOM 1201 O O . GLY A 1 151 ? -20.805 -3.995 34.768 1.00 94.81 151 GLY A O 1
ATOM 1202 N N . GLU A 1 152 ? -21.652 -2.010 35.374 1.00 94.88 152 GLU A N 1
ATOM 1203 C CA . GLU A 1 152 ? -22.348 -2.515 36.563 1.00 94.88 152 GLU A CA 1
ATOM 1204 C C . GLU A 1 152 ? -23.419 -3.552 36.203 1.00 94.88 152 GLU A C 1
ATOM 1206 O O . GLU A 1 152 ? -23.432 -4.637 36.783 1.00 94.88 152 GLU A O 1
ATOM 1211 N N . VAL A 1 153 ? -24.257 -3.268 35.199 1.00 94.25 153 VAL A N 1
ATOM 1212 C CA . VAL A 1 153 ? -25.349 -4.164 34.772 1.00 94.25 153 VAL A CA 1
ATOM 1213 C C . VAL A 1 153 ? -24.827 -5.502 34.251 1.00 94.25 153 VAL A C 1
ATOM 1215 O O . VAL A 1 153 ? -25.393 -6.549 34.565 1.00 94.25 153 VAL A O 1
ATOM 1218 N N . ILE A 1 154 ? -23.737 -5.488 33.478 1.00 95.12 154 ILE A N 1
ATOM 1219 C CA . ILE A 1 154 ? -23.146 -6.718 32.932 1.00 95.12 154 ILE A CA 1
ATOM 1220 C C . ILE A 1 154 ? -22.253 -7.459 33.939 1.00 95.12 154 ILE A C 1
ATOM 1222 O O . ILE A 1 154 ? -21.756 -8.534 33.618 1.00 95.12 154 ILE A O 1
ATOM 1226 N N . GLY A 1 155 ? -22.018 -6.911 35.136 1.00 93.75 155 GLY A N 1
ATOM 1227 C CA . GLY A 1 155 ? -21.132 -7.512 36.139 1.00 93.75 155 GLY A CA 1
ATOM 1228 C C . GLY A 1 155 ? -19.634 -7.294 35.884 1.00 93.75 155 GLY A C 1
ATOM 1229 O O . GLY A 1 155 ? -18.807 -8.018 36.432 1.00 93.75 155 GLY A O 1
ATOM 1230 N N . GLN A 1 156 ? -19.266 -6.292 35.080 1.00 95.50 156 GLN A N 1
ATOM 1231 C CA . GLN A 1 156 ? -17.887 -5.839 34.867 1.00 95.50 156 GLN A CA 1
ATOM 1232 C C . GLN A 1 156 ? -17.773 -4.325 35.132 1.00 95.50 156 GLN A C 1
ATOM 1234 O O . GLN A 1 156 ? -17.711 -3.537 34.183 1.00 95.50 156 GLN A O 1
ATOM 1239 N N . PRO A 1 15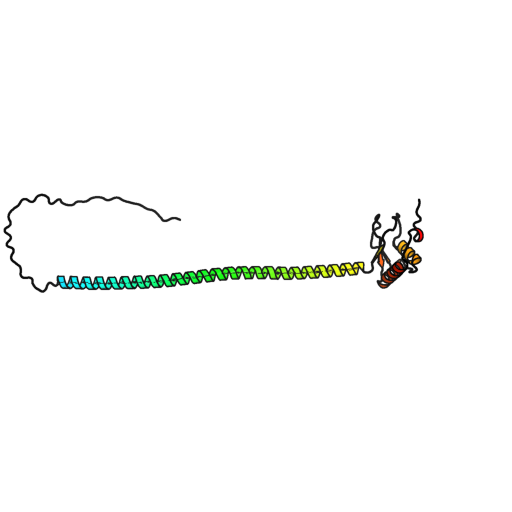7 ? -17.727 -3.891 36.407 1.00 94.38 157 PRO A N 1
ATOM 1240 C CA . PRO A 1 157 ? -17.606 -2.478 36.745 1.00 94.38 157 PRO A CA 1
ATOM 1241 C C . PRO A 1 157 ? -16.329 -1.867 36.162 1.00 94.38 157 PRO A C 1
ATOM 1243 O O . PRO A 1 157 ? -15.243 -2.455 36.231 1.00 94.38 157 PRO A O 1
ATOM 1246 N N . VAL A 1 158 ? -16.454 -0.668 35.595 1.00 94.00 158 VAL A N 1
ATOM 1247 C CA . VAL A 1 158 ? -15.345 0.085 35.000 1.00 94.00 158 VAL A CA 1
ATOM 1248 C C . VAL A 1 158 ? -15.329 1.503 35.552 1.00 94.00 158 VAL A C 1
ATOM 1250 O O . VAL A 1 158 ? -16.351 2.179 35.619 1.00 94.00 158 VAL A O 1
ATOM 1253 N N . LEU A 1 159 ? -14.150 1.963 35.972 1.00 93.31 159 LEU A N 1
ATOM 1254 C CA . LEU A 1 159 ? -14.004 3.280 36.587 1.00 93.31 159 LEU A CA 1
ATOM 1255 C C . LEU A 1 159 ? -13.916 4.367 35.506 1.00 93.31 159 LEU A C 1
ATOM 1257 O O . LEU A 1 159 ? -13.110 4.209 34.583 1.00 93.31 159 LEU A O 1
ATOM 1261 N N . PRO A 1 160 ? -14.611 5.512 35.652 1.00 91.44 160 PRO A N 1
ATOM 1262 C CA . PRO A 1 160 ? -14.531 6.634 34.714 1.00 91.44 160 PRO A CA 1
ATOM 1263 C C . PRO A 1 160 ? -13.102 7.069 34.358 1.00 91.44 160 PRO A C 1
ATOM 1265 O O . PRO A 1 160 ? -12.803 7.318 33.198 1.00 91.44 160 PRO A O 1
ATOM 1268 N N . ARG A 1 161 ? -12.174 7.058 35.327 1.00 92.25 161 ARG A N 1
ATOM 1269 C CA . ARG A 1 161 ? -10.754 7.412 35.116 1.00 92.25 161 ARG A CA 1
ATOM 1270 C C . ARG A 1 161 ? -10.006 6.469 34.159 1.00 92.25 161 ARG A C 1
ATOM 1272 O O . ARG A 1 161 ? -8.940 6.819 33.665 1.00 92.25 161 ARG A O 1
ATOM 1279 N N . THR A 1 162 ? -10.526 5.266 33.927 1.00 91.50 162 THR A N 1
ATOM 1280 C CA . THR A 1 162 ? -9.929 4.266 33.022 1.00 91.50 162 THR A CA 1
ATOM 1281 C C . THR A 1 162 ? -10.453 4.363 31.590 1.00 91.50 162 THR A 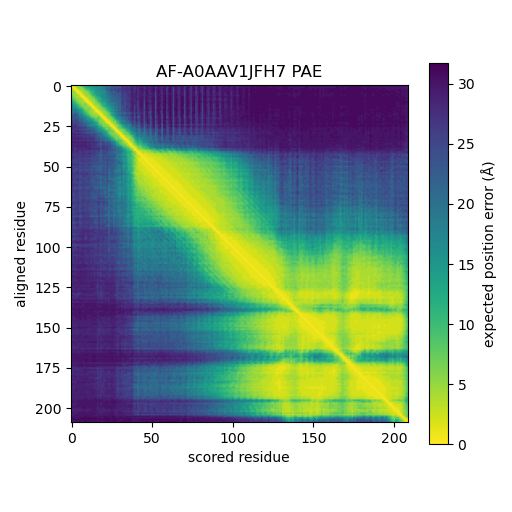C 1
ATOM 1283 O O . THR A 1 162 ? -10.095 3.538 30.746 1.00 91.50 162 THR A O 1
ATOM 1286 N N . MET A 1 163 ? -11.296 5.362 31.321 1.00 93.06 163 MET A N 1
ATOM 1287 C CA . MET A 1 163 ? -11.963 5.584 30.050 1.00 93.06 163 MET A CA 1
ATOM 1288 C C . MET A 1 163 ? -11.754 7.024 29.578 1.00 93.06 163 MET A C 1
ATOM 1290 O O . MET A 1 163 ? -11.559 7.938 30.376 1.00 93.06 163 MET A O 1
ATOM 1294 N N . TYR A 1 164 ? -11.809 7.229 28.268 1.00 90.19 164 TYR A N 1
ATOM 1295 C CA . TYR A 1 164 ? -11.828 8.545 27.644 1.00 90.19 164 TYR A CA 1
ATOM 1296 C C . TYR A 1 164 ? -12.789 8.530 26.455 1.00 90.19 164 TYR A C 1
ATOM 1298 O O . TYR A 1 164 ? -12.940 7.528 25.753 1.00 90.19 164 TYR A O 1
ATOM 1306 N N . GLN A 1 165 ? -13.490 9.639 26.256 1.00 83.06 165 GLN A N 1
ATOM 1307 C CA . GLN A 1 165 ? -14.491 9.766 25.206 1.00 83.06 165 GLN A CA 1
ATOM 1308 C C . GLN A 1 165 ? -13.822 10.188 23.895 1.00 83.06 165 GLN A C 1
ATOM 1310 O O . GLN A 1 165 ? -13.160 11.220 23.847 1.00 83.06 165 GLN A O 1
ATOM 1315 N N . ASN A 1 166 ? -14.033 9.407 22.832 1.00 72.31 166 ASN A N 1
ATOM 1316 C CA . ASN A 1 166 ? -13.465 9.673 21.503 1.00 72.31 166 ASN A CA 1
ATOM 1317 C C . ASN A 1 166 ? -14.478 10.267 20.513 1.00 72.31 166 ASN A C 1
ATOM 1319 O O . ASN A 1 166 ? -14.096 10.692 19.426 1.00 72.31 166 ASN A O 1
ATOM 1323 N N . SER A 1 167 ? -15.768 10.292 20.855 1.00 69.31 167 SER A N 1
ATOM 1324 C CA . SER A 1 167 ? -16.833 10.797 19.982 1.00 69.31 167 SER A CA 1
ATOM 1325 C C . SER A 1 167 ? -17.642 11.903 20.647 1.00 69.31 167 SER A C 1
ATOM 1327 O O . SER A 1 167 ? -18.070 11.752 21.790 1.00 69.31 167 SER A O 1
ATOM 1329 N N . HIS A 1 168 ? -17.951 12.968 19.908 1.00 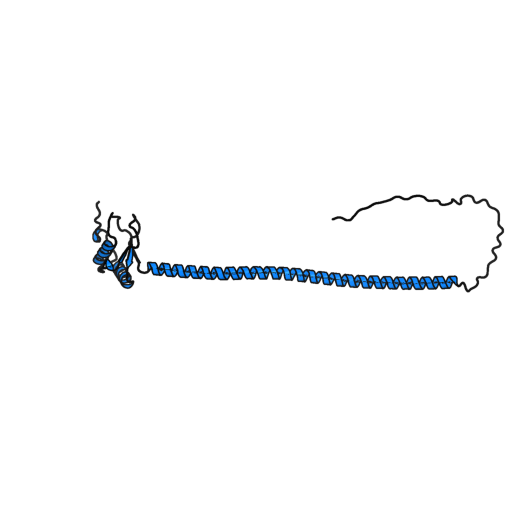64.50 168 HIS A N 1
ATOM 1330 C CA . HIS A 1 168 ? -18.997 13.909 20.305 1.00 64.50 168 HIS A CA 1
ATOM 1331 C C . HIS A 1 168 ? -20.377 13.273 20.115 1.00 64.50 168 HIS A C 1
ATOM 1333 O O . HIS A 1 168 ? -20.622 12.587 19.121 1.00 64.50 168 HIS A O 1
ATOM 1339 N N . PHE A 1 169 ? -21.261 13.493 21.084 1.00 61.19 169 PHE A N 1
ATOM 1340 C CA . PHE A 1 169 ? -22.630 13.003 21.043 1.00 61.19 169 PHE A CA 1
ATOM 1341 C C . PHE A 1 169 ? -23.383 13.653 19.875 1.00 61.19 169 PHE A C 1
ATOM 1343 O O . PHE A 1 169 ? -23.548 14.871 19.830 1.00 61.19 169 PHE A O 1
ATOM 1350 N N . ILE A 1 170 ? -23.798 12.833 18.912 1.00 67.88 170 ILE A N 1
ATOM 1351 C CA . ILE A 1 170 ? -24.606 13.226 17.756 1.00 67.88 170 ILE A CA 1
ATOM 1352 C C . ILE A 1 170 ? -25.721 12.191 17.641 1.00 67.88 170 ILE A C 1
ATOM 1354 O O . ILE A 1 170 ? -25.477 10.997 17.817 1.00 67.88 170 ILE A O 1
ATOM 1358 N N . GLU A 1 171 ? -26.935 12.655 17.360 1.00 69.12 171 GLU A N 1
ATOM 1359 C CA . GLU A 1 171 ? -28.124 11.815 17.238 1.00 69.12 171 GLU A CA 1
ATOM 1360 C C . GLU A 1 171 ? -27.875 10.631 16.285 1.00 69.12 171 GLU A C 1
ATOM 1362 O O . GLU A 1 171 ? -27.283 10.788 15.214 1.00 69.12 171 GLU A O 1
ATOM 1367 N N . HIS A 1 172 ? -28.258 9.429 16.721 1.00 71.88 172 HIS A N 1
ATOM 1368 C CA . HIS A 1 172 ? -28.057 8.151 16.022 1.00 71.88 172 HIS A CA 1
ATOM 1369 C C . HIS A 1 172 ? -26.603 7.732 15.726 1.00 71.88 172 HIS A C 1
ATOM 1371 O O . HIS A 1 172 ? -26.397 6.704 15.074 1.00 71.88 172 HIS A O 1
ATOM 1377 N N . LYS A 1 173 ? -25.580 8.453 16.207 1.00 83.06 173 LYS A N 1
ATOM 1378 C CA . LYS A 1 173 ? -24.192 7.987 16.091 1.00 83.06 173 LYS A CA 1
ATOM 1379 C C . LYS A 1 173 ? -23.834 7.007 17.209 1.00 83.06 173 LYS A C 1
ATOM 1381 O O . LYS A 1 173 ? -24.294 7.164 18.340 1.00 83.06 173 LYS A O 1
ATOM 1386 N N . PRO A 1 174 ? -22.987 6.010 16.916 1.00 87.81 174 PRO A N 1
ATOM 1387 C CA . PRO A 1 174 ? -22.440 5.150 17.949 1.00 87.81 174 PRO A CA 1
ATOM 1388 C C . PRO A 1 174 ? -21.602 5.953 18.944 1.00 87.81 174 PRO A C 1
ATOM 1390 O O . PRO A 1 174 ? -20.885 6.886 18.574 1.00 87.81 174 PRO A O 1
ATOM 1393 N N . ILE A 1 175 ? -21.648 5.535 20.202 1.00 88.94 175 ILE A N 1
ATOM 1394 C CA . ILE A 1 175 ? -20.779 6.062 21.248 1.00 88.94 175 ILE A CA 1
ATOM 1395 C C . ILE A 1 175 ? -19.440 5.330 21.156 1.00 88.94 175 ILE A C 1
ATOM 1397 O O . ILE A 1 175 ? -19.397 4.102 21.262 1.00 88.94 175 ILE A O 1
ATOM 1401 N N . ILE A 1 176 ? -18.349 6.079 20.973 1.00 91.75 176 ILE A N 1
ATOM 1402 C CA . ILE A 1 176 ? -16.988 5.537 20.946 1.00 91.75 176 ILE A CA 1
ATOM 1403 C C . ILE A 1 176 ? -16.275 5.914 22.243 1.00 91.75 176 ILE A C 1
ATOM 1405 O O . ILE A 1 176 ? -15.971 7.087 22.490 1.00 91.75 176 ILE A O 1
ATOM 1409 N N . VAL A 1 177 ? -15.962 4.899 23.047 1.00 92.56 177 VAL A N 1
ATOM 1410 C CA . VAL A 1 177 ? -15.199 5.048 24.293 1.00 92.56 177 VAL A CA 1
ATOM 1411 C C . VAL A 1 177 ? -13.888 4.290 24.181 1.00 92.56 177 VAL A C 1
ATOM 1413 O O . VAL A 1 177 ? -13.871 3.114 23.822 1.00 92.56 177 VAL A O 1
ATOM 1416 N N . GLY A 1 178 ? -12.788 4.975 24.476 1.00 94.31 178 GLY A N 1
ATOM 1417 C CA . GLY A 1 178 ? -11.465 4.381 24.594 1.00 94.31 178 GLY A CA 1
ATOM 1418 C C . GLY A 1 178 ? -11.173 3.970 26.031 1.00 94.31 178 GLY A C 1
ATOM 1419 O O . GLY A 1 178 ? -11.483 4.700 26.969 1.00 94.31 178 GLY A O 1
ATOM 1420 N N . PHE A 1 179 ? -10.543 2.814 26.213 1.00 94.81 179 PHE A N 1
ATOM 1421 C CA . PHE A 1 179 ? -9.999 2.392 27.501 1.00 94.81 179 PHE A CA 1
ATOM 1422 C C . PHE A 1 179 ? -8.513 2.731 27.586 1.00 94.81 179 PHE A C 1
ATOM 1424 O O . PHE A 1 179 ? -7.768 2.579 26.617 1.00 94.81 179 PHE A O 1
ATOM 1431 N N . THR A 1 180 ? -8.040 3.121 28.769 1.00 93.12 180 THR A N 1
ATOM 1432 C CA . THR A 1 180 ? -6.604 3.345 29.008 1.00 93.12 180 THR A CA 1
ATOM 1433 C C . THR A 1 180 ? -5.794 2.058 28.834 1.00 93.12 180 THR A C 1
ATOM 1435 O O . THR A 1 180 ? -4.621 2.102 28.473 1.00 93.12 180 THR A O 1
ATOM 1438 N N . ARG A 1 181 ? -6.401 0.895 29.111 1.00 92.81 181 ARG A N 1
ATOM 1439 C CA . ARG A 1 181 ? -5.732 -0.410 29.067 1.00 92.81 181 ARG A CA 1
ATOM 1440 C C . ARG A 1 181 ? -6.549 -1.421 28.272 1.00 92.81 181 ARG A C 1
ATOM 1442 O O . ARG A 1 181 ? -7.751 -1.560 28.487 1.00 92.81 181 ARG A O 1
ATOM 1449 N N . ARG A 1 182 ? -5.868 -2.186 27.415 1.00 92.56 182 ARG A N 1
ATOM 1450 C CA . ARG A 1 182 ? -6.488 -3.160 26.507 1.00 92.56 182 ARG A CA 1
ATOM 1451 C C . ARG A 1 182 ? -7.248 -4.276 27.228 1.00 92.56 182 ARG A C 1
ATOM 1453 O O . ARG A 1 182 ? -8.371 -4.578 26.843 1.00 92.56 182 ARG A O 1
ATOM 1460 N N . TYR A 1 183 ? -6.681 -4.842 28.294 1.00 94.44 183 TYR A N 1
ATOM 1461 C CA . TYR A 1 183 ? -7.330 -5.940 29.021 1.00 94.44 183 TYR A CA 1
ATOM 1462 C C . TYR A 1 183 ? -8.664 -5.518 29.659 1.00 94.44 183 TYR A C 1
ATOM 1464 O O . TYR A 1 183 ? -9.575 -6.330 29.751 1.00 94.44 183 TYR A O 1
ATOM 1472 N N . LEU A 1 184 ? -8.816 -4.245 30.063 1.00 94.94 184 LEU A N 1
ATOM 1473 C CA . LEU A 1 184 ? -10.086 -3.736 30.598 1.00 94.94 184 LEU A CA 1
ATOM 1474 C C . LEU A 1 184 ? -11.165 -3.759 29.519 1.00 94.94 184 LEU A C 1
ATOM 1476 O O . LEU A 1 184 ? -12.265 -4.249 29.758 1.00 94.94 184 LEU A O 1
ATOM 1480 N N . LYS A 1 185 ? -10.816 -3.293 28.315 1.00 95.31 185 LYS A N 1
ATOM 1481 C CA . LYS A 1 185 ? -11.689 -3.358 27.145 1.00 95.31 185 LYS A CA 1
ATOM 1482 C C . LYS A 1 185 ? -12.040 -4.798 26.780 1.00 95.31 185 LYS A C 1
ATOM 1484 O O . LYS A 1 185 ? -13.196 -5.089 26.495 1.00 95.31 185 LYS A O 1
ATOM 1489 N N . GLU A 1 186 ? -11.060 -5.698 26.755 1.00 95.75 186 GLU A N 1
ATOM 1490 C CA . GLU A 1 186 ? -11.283 -7.101 26.388 1.00 95.75 186 GLU A CA 1
ATOM 1491 C C . GLU A 1 186 ? -12.174 -7.820 27.404 1.00 95.75 186 GLU A C 1
ATOM 1493 O O . GLU A 1 186 ? -13.132 -8.472 26.991 1.00 95.75 186 GLU A O 1
ATOM 1498 N N . ASN A 1 187 ? -11.947 -7.614 28.704 1.00 96.00 187 ASN A N 1
ATOM 1499 C CA . ASN A 1 187 ? -12.807 -8.149 29.759 1.00 96.00 187 ASN A CA 1
ATOM 1500 C C . ASN A 1 187 ? -14.227 -7.582 29.659 1.00 96.00 187 ASN A C 1
ATOM 1502 O O . ASN A 1 187 ? -15.188 -8.343 29.669 1.00 96.00 187 ASN A O 1
ATOM 1506 N N . PHE A 1 188 ? -14.372 -6.265 29.478 1.00 96.12 188 PHE A N 1
ATOM 1507 C CA . PHE A 1 188 ? -15.676 -5.624 29.292 1.00 96.12 188 PHE A CA 1
ATOM 1508 C C . PHE A 1 188 ? -16.445 -6.221 28.107 1.00 96.12 188 PHE A C 1
ATOM 1510 O O . PHE A 1 188 ? -17.600 -6.615 28.251 1.00 96.12 188 PHE A O 1
ATOM 1517 N N . VAL A 1 189 ? -15.801 -6.353 26.943 1.00 95.62 189 VAL A N 1
ATOM 1518 C CA . VAL A 1 189 ? -16.428 -6.933 25.745 1.00 95.62 189 VAL A CA 1
ATOM 1519 C C . VAL A 1 189 ? -16.755 -8.418 25.938 1.00 95.62 189 VAL A C 1
ATOM 1521 O O . VAL A 1 189 ? -17.810 -8.864 25.489 1.00 95.62 189 VAL A O 1
ATOM 1524 N N . ALA A 1 190 ? -15.886 -9.192 26.591 1.00 96.25 190 ALA A N 1
ATOM 1525 C CA . ALA A 1 190 ? -16.119 -10.611 26.859 1.00 96.25 190 ALA A CA 1
ATOM 1526 C C . ALA A 1 190 ? -17.322 -10.828 27.791 1.00 96.25 190 ALA A C 1
ATOM 1528 O O . ALA A 1 190 ? -18.195 -11.652 27.497 1.00 96.25 190 ALA A O 1
ATOM 1529 N N . THR A 1 191 ? -17.414 -10.040 28.863 1.00 96.25 191 THR A N 1
ATOM 1530 C CA . THR A 1 191 ? -18.541 -10.087 29.796 1.00 96.25 191 THR A CA 1
ATOM 1531 C C . THR A 1 191 ? -19.828 -9.610 29.123 1.00 96.25 191 THR A C 1
ATOM 1533 O O . THR A 1 191 ? -20.846 -10.293 29.207 1.00 96.25 191 THR A O 1
ATOM 1536 N N . ALA A 1 192 ? -19.779 -8.522 28.345 1.00 94.62 192 ALA A N 1
ATOM 1537 C CA . ALA A 1 192 ? -20.936 -8.024 27.597 1.00 94.62 192 ALA A CA 1
ATOM 1538 C C . ALA A 1 192 ? -21.474 -9.062 26.595 1.00 94.62 192 ALA A C 1
ATOM 1540 O O . ALA A 1 192 ? -22.683 -9.262 26.494 1.00 94.62 192 ALA A O 1
ATOM 1541 N N . ARG A 1 193 ? -20.587 -9.778 25.887 1.00 94.62 193 ARG A N 1
ATOM 1542 C CA . ARG A 1 193 ? -20.977 -10.883 24.990 1.00 94.62 193 ARG A CA 1
ATOM 1543 C C . ARG A 1 193 ? -21.625 -12.040 25.747 1.00 94.62 193 ARG A C 1
ATOM 1545 O O . ARG A 1 193 ? -22.571 -12.639 25.243 1.00 94.62 193 ARG A O 1
ATOM 1552 N N . SER A 1 194 ? -21.138 -12.334 26.950 1.00 95.25 194 SER A N 1
ATOM 1553 C CA . SER A 1 194 ? -21.686 -13.388 27.811 1.00 95.25 194 SER A CA 1
ATOM 1554 C C . SER A 1 194 ? -23.051 -13.018 28.405 1.00 95.25 194 SER A C 1
ATOM 1556 O O . SER A 1 194 ? -23.873 -13.905 28.623 1.00 95.25 194 SER A O 1
ATOM 1558 N N . TYR A 1 195 ? -23.316 -11.722 28.605 1.00 93.75 195 TYR A N 1
ATOM 1559 C CA . TYR A 1 195 ? -24.583 -11.196 29.128 1.00 93.75 195 TYR A CA 1
ATOM 1560 C C . TYR A 1 195 ? -25.765 -11.334 28.144 1.00 93.75 195 TYR A C 1
ATOM 1562 O O . TYR A 1 195 ? -26.916 -11.397 28.564 1.00 93.75 195 TYR A O 1
ATOM 1570 N N . LYS A 1 196 ? -25.488 -11.457 26.835 1.00 85.94 196 LYS A N 1
ATOM 1571 C CA . LYS A 1 196 ? -26.434 -11.675 25.713 1.00 85.94 196 LYS A CA 1
ATOM 1572 C C . LYS A 1 196 ? -27.401 -10.529 25.398 1.00 85.94 196 LYS A C 1
ATOM 1574 O O . LYS A 1 196 ? -27.485 -10.147 24.234 1.00 85.94 196 LYS A O 1
ATOM 1579 N N . THR A 1 197 ? -28.134 -9.995 26.372 1.00 87.69 197 THR A N 1
ATOM 1580 C CA . THR A 1 197 ? -29.205 -9.010 26.128 1.00 87.69 197 THR A CA 1
ATOM 1581 C C . THR A 1 197 ? -29.187 -7.903 27.169 1.00 87.69 197 THR A C 1
ATOM 1583 O O . THR A 1 197 ? -29.487 -8.156 28.329 1.00 87.69 197 THR A O 1
ATOM 1586 N N . LEU A 1 198 ? -28.878 -6.680 26.739 1.00 89.00 198 LEU A N 1
ATOM 1587 C CA . LEU A 1 198 ? -28.920 -5.470 27.560 1.00 89.00 198 LEU A CA 1
ATOM 1588 C C . LEU A 1 198 ? -30.118 -4.619 27.122 1.00 89.00 198 LEU A C 1
ATOM 1590 O O . LEU A 1 198 ? -30.184 -4.232 25.954 1.00 89.00 198 LEU A O 1
ATOM 1594 N N . SER A 1 199 ? -31.056 -4.346 28.032 1.00 88.31 199 SER A N 1
ATOM 1595 C CA . SER A 1 199 ? -32.194 -3.453 27.762 1.00 88.31 199 SER A CA 1
ATOM 1596 C C . SER A 1 199 ? -31.851 -2.005 28.108 1.00 88.31 199 SER A C 1
ATOM 1598 O O . SER A 1 199 ? -31.091 -1.739 29.040 1.00 88.31 199 SER A O 1
ATOM 1600 N N . THR A 1 200 ? -32.458 -1.059 27.392 1.00 86.88 200 THR A N 1
ATOM 1601 C CA . THR A 1 200 ? -32.331 0.384 27.637 1.00 86.88 200 THR A CA 1
ATOM 1602 C C . THR A 1 200 ? -32.839 0.785 29.026 1.00 86.88 200 THR A C 1
ATOM 1604 O O . THR A 1 200 ? -32.254 1.664 29.660 1.00 86.88 200 THR A O 1
ATOM 1607 N N . ASP A 1 201 ? -33.839 0.078 29.559 1.00 86.50 201 ASP A N 1
ATOM 1608 C CA . ASP A 1 201 ? -34.385 0.348 30.898 1.00 86.50 201 ASP A CA 1
ATOM 1609 C C . ASP A 1 201 ? -33.342 0.090 31.996 1.00 86.50 201 ASP A C 1
ATOM 1611 O O . ASP A 1 201 ? -33.225 0.847 32.958 1.00 86.50 201 ASP A O 1
ATOM 1615 N N . GLN A 1 202 ? -32.506 -0.941 31.818 1.00 85.81 202 GLN A N 1
ATOM 1616 C CA . GLN A 1 202 ? -31.473 -1.328 32.789 1.00 85.81 202 GLN A CA 1
ATOM 1617 C C . GLN A 1 202 ? -30.357 -0.285 32.914 1.00 85.81 202 GLN A C 1
ATOM 1619 O O . GLN A 1 202 ? -29.626 -0.270 33.900 1.00 85.81 202 GLN A O 1
ATOM 1624 N N . ILE A 1 203 ? -30.213 0.582 31.914 1.00 87.62 203 ILE A N 1
ATOM 1625 C CA . ILE A 1 203 ? -29.144 1.584 31.828 1.00 87.62 203 ILE A CA 1
ATOM 1626 C C . ILE A 1 203 ? -29.672 3.018 31.989 1.00 87.62 203 ILE A C 1
ATOM 1628 O O . ILE A 1 203 ? -28.915 3.978 31.814 1.00 87.62 203 ILE A O 1
ATOM 1632 N N . GLY A 1 204 ? -30.941 3.157 32.397 1.00 83.38 204 GLY A N 1
ATOM 1633 C CA . GLY A 1 204 ? -31.561 4.424 32.794 1.00 83.38 204 GLY A CA 1
ATOM 1634 C C . GLY A 1 204 ? -32.420 5.101 31.724 1.00 83.38 204 GLY A C 1
ATOM 1635 O O . GLY A 1 204 ? -32.777 6.269 31.891 1.00 83.38 204 GLY A O 1
ATOM 1636 N N . PHE A 1 205 ? -32.761 4.398 30.642 1.00 83.94 205 PHE A N 1
ATOM 1637 C CA . PHE A 1 205 ? -33.705 4.870 29.630 1.00 83.94 205 PHE A CA 1
ATOM 1638 C C . PHE A 1 205 ? -35.019 4.113 29.772 1.00 83.94 205 PHE A C 1
ATOM 1640 O O . PHE A 1 205 ? -35.231 3.102 29.111 1.00 83.94 205 PHE A O 1
ATOM 1647 N N . ASN A 1 206 ? -35.897 4.624 30.628 1.00 77.75 206 ASN A N 1
ATOM 1648 C CA . ASN A 1 206 ? -37.265 4.135 30.709 1.00 77.75 206 ASN A CA 1
ATOM 1649 C C . ASN A 1 206 ? -38.039 4.725 29.529 1.00 77.75 206 ASN A C 1
ATOM 1651 O O . ASN A 1 206 ? -38.070 5.949 29.370 1.00 77.75 206 ASN A O 1
ATOM 1655 N N . GLY A 1 207 ? -38.635 3.876 28.695 1.00 62.19 207 GLY A N 1
ATOM 1656 C CA . GLY A 1 207 ? -39.506 4.340 27.620 1.00 62.19 207 GLY A CA 1
ATOM 1657 C C . GLY A 1 207 ? -40.665 5.158 28.189 1.00 62.19 207 GLY A C 1
ATOM 1658 O O . GLY A 1 207 ? -41.468 4.646 28.967 1.00 62.19 207 GLY A O 1
ATOM 1659 N N . THR A 1 208 ? -40.768 6.432 27.816 1.00 53.88 208 THR A N 1
ATOM 1660 C CA . THR A 1 208 ? -42.078 7.090 27.810 1.00 53.88 208 THR A CA 1
ATOM 1661 C C . THR A 1 208 ? -42.873 6.503 26.642 1.00 53.88 208 THR A C 1
ATOM 1663 O O . THR A 1 208 ? -42.312 6.463 25.542 1.00 53.88 208 THR A O 1
ATOM 1666 N N . PRO A 1 209 ? -44.103 6.007 26.875 1.00 47.25 209 PRO A N 1
ATOM 1667 C CA . PRO A 1 209 ? -44.969 5.499 25.813 1.00 47.25 209 PRO A CA 1
ATOM 1668 C C . PRO A 1 209 ? -45.283 6.564 24.757 1.00 47.25 209 PRO A C 1
ATOM 1670 O O . PRO A 1 209 ? -45.247 7.771 25.097 1.00 47.25 209 PRO A O 1
#

Nearest PDB structures (foldseek):
  2ykq-assembly1_C  TM=5.105E-01  e=1.220E-02  Homo sapiens
  4pht-assembly1_X  TM=3.540E-01  e=5.217E-01  Vibrio vulnificus CMCP6
  4pht-assembly3_Z  TM=3.361E-01  e=7.172E-01  Vibrio vulnificus CMCP6

Organism: NCBI:txid320188

Sequence (209 aa):
MSLLRSSPNEPRSSSQPDLSTVLCKESKITTRKRRLPDHCECKQEVLDLRLEITRMSTLLEQFIATQKQTMDMMQNSISDISNDLSNKQSTSTLVLEQGVLQTQLVERRKNSHLETKLNVQHQLDRMNNIEIKGIPAKKSENLIELVARIGEVIGQPVLPRTMYQNSHFIEHKPIIVGFTRRYLKENFVATARSYKTLSTDQIGFNGTP

Radius of gyration: 58.99 Å; Cα contacts (8 Å, |Δi|>4): 99; chains: 1; bounding box: 100×41×158 Å

pLDDT: mean 82.24, std 17.95, range [40.19, 97.56]

Secondary structure (DSSP, 8-state):
--PPP----------PPP---------------PPPPS--HHHHHHHHHHHHHHHHHHHHHHHHHHHHHHHHHHHHHHHHHHHHHHHHHHHHHHHHHHHHHHHHHHHHHHHHHHHHHHHHHHHHHHHTEEEE------TT--HHHHHHHHHHHHT----GGGEEE-S---TTPPEEEEESSHHHHHHHHHHHHHH----TGGGT-PPP-

Solvent-accessible surface area (backbone atoms only — not comparable to full-atom values): 12908 Å² total; per-residue (Å²): 140,77,83,89,83,85,83,82,88,85,88,84,82,88,84,79,84,84,84,87,75,89,76,90,70,90,73,88,71,78,84,73,83,71,80,77,71,95,76,55,68,69,60,52,54,54,50,52,53,52,52,50,52,51,52,49,50,53,51,50,51,51,49,52,52,50,51,50,54,53,50,54,54,49,52,51,52,50,52,53,51,53,51,52,53,52,53,50,52,55,50,53,53,51,54,52,51,50,54,52,52,52,52,53,52,53,51,52,52,51,49,56,52,51,53,50,51,51,51,52,49,56,49,60,75,46,64,30,45,47,77,48,72,92,71,80,84,60,89,92,65,60,66,58,59,49,52,25,44,46,18,53,73,50,74,44,73,51,60,59,91,49,46,48,81,76,52,82,94,48,84,94,56,61,49,35,41,32,34,80,45,54,68,61,41,51,50,42,54,52,38,50,62,73,56,73,73,85,59,57,55,80,65,74,47,70,81,79,130

Foldseek 3Di:
DDDDDDDDDDDDDDDDDDPPDDDDDDDPDPPPPPDDPPDDVVVVVVVVVVVVVVVVVVVVVVVVVVVVVVVVVVVVVVVVVVVVVVVVVVVVVVVVVVVVVVVVVVVVVVVVVVVVVVVVVVCVVCLQKDWAFDAADDPPDDVLVLLQLVCVLLVRGDDSVQKDWPDDDDGRGITIIGGVDNVSSVVSVVSVVVSPDDDNVSSPDDDDD

Mean predicted aligned error: 16.99 Å